Protein AF-A0A8T4C9E9-F1 (afdb_monomer)

Sequence (194 aa):
MERTDNLMVLLGTVILMISLVGSALGGQPEGPRPPQPDGVGGFELVTMQQTITGSGQENSETEHGVEANVTNLATFTVTLSWQDEPENRPGLTNQPDTLGVTVASPAGESRNEMKSASEGSVKVEFTFPVTEKTAASKPSKAGMGRWVVTAEVGPCGDQTPAVPDPLGLRTVADNGNAYTLEITYTHFAKAKGA

Mean predicted aligned error: 10.44 Å

Structure (mmCIF, N/CA/C/O backbone):
data_AF-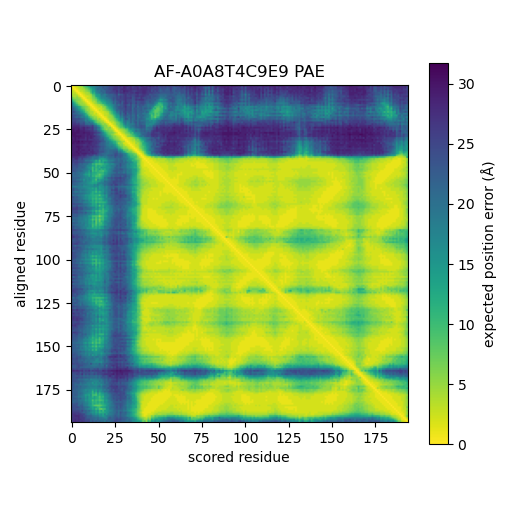A0A8T4C9E9-F1
#
_entry.id   AF-A0A8T4C9E9-F1
#
loop_
_atom_site.group_PDB
_atom_site.id
_atom_site.type_symbol
_atom_site.label_atom_id
_atom_site.label_alt_id
_atom_site.label_comp_id
_atom_site.label_asym_id
_atom_site.label_entity_id
_atom_site.label_seq_id
_atom_site.pdbx_PDB_ins_code
_atom_site.Cartn_x
_atom_site.Cartn_y
_atom_site.Cartn_z
_atom_site.occupancy
_atom_site.B_iso_or_equiv
_atom_site.auth_seq_id
_atom_site.auth_comp_id
_atom_site.auth_asym_id
_atom_site.auth_atom_id
_atom_site.pdbx_PDB_model_num
ATOM 1 N N . MET A 1 1 ? 5.803 -35.440 -17.366 1.00 47.25 1 MET A N 1
ATOM 2 C CA . MET A 1 1 ? 6.300 -34.053 -17.435 1.00 47.25 1 MET A CA 1
ATOM 3 C C . MET A 1 1 ? 5.870 -33.411 -16.130 1.00 47.25 1 MET A C 1
ATOM 5 O O . MET A 1 1 ? 4.741 -32.955 -16.021 1.00 47.25 1 MET A O 1
ATOM 9 N N . GLU A 1 2 ? 6.683 -33.582 -15.090 1.00 37.91 2 GLU A N 1
ATOM 10 C CA . GLU A 1 2 ? 6.386 -33.081 -13.745 1.00 37.91 2 GLU A CA 1
ATOM 11 C C . GLU A 1 2 ? 6.623 -31.570 -13.724 1.00 37.91 2 GLU A C 1
ATOM 13 O O . GLU A 1 2 ? 7.723 -31.110 -14.023 1.00 37.91 2 GLU A O 1
ATOM 18 N N . ARG A 1 3 ? 5.575 -30.798 -13.421 1.00 42.78 3 ARG A N 1
ATOM 19 C CA . ARG A 1 3 ? 5.714 -29.402 -13.005 1.00 42.78 3 ARG A CA 1
ATOM 20 C C . ARG A 1 3 ? 6.062 -29.421 -11.523 1.00 42.78 3 ARG A C 1
ATOM 22 O O . ARG A 1 3 ? 5.238 -29.802 -10.701 1.00 42.78 3 ARG A O 1
ATOM 29 N N . THR A 1 4 ? 7.291 -29.052 -11.201 1.00 43.72 4 THR A N 1
ATOM 30 C CA . THR A 1 4 ? 7.689 -28.685 -9.845 1.00 43.72 4 THR A CA 1
ATOM 31 C C . THR A 1 4 ? 7.212 -27.264 -9.578 1.00 43.72 4 THR A C 1
ATOM 33 O O . THR A 1 4 ? 7.761 -26.312 -10.134 1.00 43.72 4 THR A O 1
ATOM 36 N N . ASP A 1 5 ? 6.184 -27.134 -8.746 1.00 46.97 5 ASP A N 1
ATOM 37 C CA . ASP A 1 5 ? 5.768 -25.863 -8.164 1.00 46.97 5 ASP A CA 1
ATOM 38 C C . ASP A 1 5 ? 6.842 -25.415 -7.161 1.00 46.97 5 ASP A C 1
ATOM 40 O O . ASP A 1 5 ? 6.955 -25.942 -6.053 1.00 46.97 5 ASP A O 1
ATOM 44 N N . ASN A 1 6 ? 7.679 -24.458 -7.567 1.00 34.59 6 ASN A N 1
ATOM 45 C CA . ASN A 1 6 ? 8.607 -23.787 -6.663 1.00 34.59 6 ASN A CA 1
ATOM 46 C C . ASN A 1 6 ? 7.823 -22.774 -5.824 1.00 34.59 6 ASN A C 1
ATOM 48 O O . ASN A 1 6 ? 7.641 -21.624 -6.217 1.00 34.59 6 ASN A O 1
ATOM 52 N N . LEU A 1 7 ? 7.368 -23.211 -4.650 1.00 33.34 7 LEU A N 1
ATOM 53 C CA . LEU A 1 7 ? 6.860 -22.332 -3.603 1.00 33.34 7 LEU A CA 1
ATOM 54 C C . LEU A 1 7 ? 8.045 -21.559 -2.995 1.00 33.34 7 LEU A C 1
ATOM 56 O O . LEU A 1 7 ? 8.663 -21.988 -2.020 1.00 33.34 7 LEU A O 1
ATOM 60 N N . MET A 1 8 ? 8.403 -20.433 -3.606 1.00 30.38 8 MET A N 1
ATOM 61 C CA . MET A 1 8 ? 9.389 -19.503 -3.063 1.00 30.38 8 MET A CA 1
ATOM 62 C C . MET A 1 8 ? 8.732 -18.707 -1.929 1.00 30.38 8 MET A C 1
ATOM 64 O O . MET A 1 8 ? 8.016 -17.738 -2.156 1.00 30.38 8 MET A O 1
ATOM 68 N N . VAL A 1 9 ? 8.939 -19.150 -0.688 1.00 31.25 9 VAL A N 1
ATOM 69 C CA . VAL A 1 9 ? 8.515 -18.415 0.511 1.00 31.25 9 VAL A CA 1
ATOM 70 C C . VAL A 1 9 ? 9.477 -17.242 0.706 1.00 31.25 9 VAL A C 1
ATOM 72 O O . VAL A 1 9 ? 10.569 -17.408 1.250 1.00 31.25 9 VAL A O 1
ATOM 75 N N . LEU A 1 10 ? 9.093 -16.055 0.229 1.00 36.44 10 LEU A N 1
ATOM 76 C CA . LEU A 1 10 ? 9.811 -14.814 0.510 1.00 36.44 10 LEU A CA 1
ATOM 77 C C . LEU A 1 10 ? 9.575 -14.449 1.987 1.00 36.44 10 LEU A C 1
ATOM 79 O O . LEU A 1 10 ? 8.493 -14.009 2.376 1.00 36.44 10 LEU A O 1
ATOM 83 N N . LEU A 1 11 ? 10.579 -14.683 2.833 1.00 36.91 11 LEU A N 1
ATOM 84 C CA . LEU A 1 11 ? 10.607 -14.219 4.222 1.00 36.91 11 LEU A CA 1
ATOM 85 C C . LEU A 1 11 ? 10.765 -12.691 4.229 1.00 36.91 11 LEU A C 1
ATOM 87 O O . LEU A 1 11 ? 11.874 -12.170 4.318 1.00 36.91 11 LEU A O 1
ATOM 91 N N . GLY A 1 12 ? 9.652 -11.969 4.104 1.00 37.41 12 GLY A N 1
ATOM 92 C CA . GLY A 1 12 ? 9.611 -10.533 4.362 1.00 37.41 12 GLY A CA 1
ATOM 93 C C . GLY A 1 12 ? 9.889 -10.262 5.842 1.00 37.41 12 GLY A C 1
ATOM 94 O O . GLY A 1 12 ? 9.210 -10.799 6.719 1.00 37.41 12 GLY A O 1
ATOM 95 N N . THR A 1 13 ? 10.899 -9.446 6.136 1.00 38.97 13 THR A N 1
ATOM 96 C CA . THR A 1 13 ? 11.187 -8.995 7.503 1.00 38.97 13 THR A CA 1
ATOM 97 C C . THR A 1 13 ? 10.079 -8.045 7.954 1.00 38.97 13 THR A C 1
ATOM 99 O O . THR A 1 13 ? 9.948 -6.948 7.420 1.00 38.97 13 THR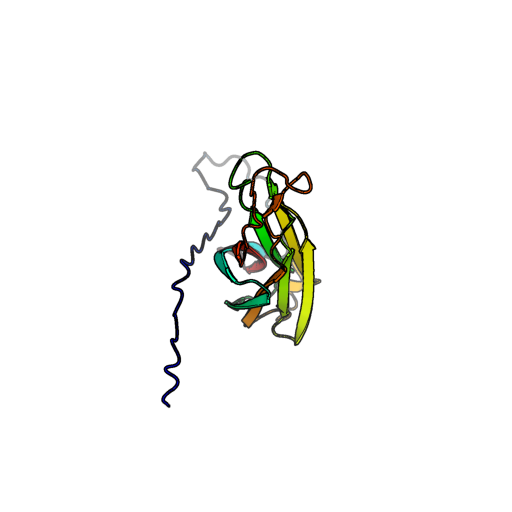 A O 1
ATOM 102 N N . VAL A 1 14 ? 9.289 -8.448 8.950 1.00 39.16 14 VAL A N 1
ATOM 103 C CA . VAL A 1 14 ? 8.277 -7.584 9.575 1.00 39.16 14 VAL A CA 1
ATOM 104 C C . VAL A 1 14 ? 8.926 -6.831 10.733 1.00 39.16 14 VAL A C 1
ATOM 106 O O . VAL A 1 14 ? 9.272 -7.432 11.749 1.00 39.16 14 VAL A O 1
ATOM 109 N N . ILE A 1 15 ? 9.078 -5.512 10.600 1.00 41.47 15 ILE A N 1
ATOM 110 C CA . ILE A 1 15 ? 9.462 -4.637 11.715 1.00 41.47 15 ILE A CA 1
ATOM 111 C C . ILE A 1 15 ? 8.189 -3.967 12.240 1.00 41.47 15 ILE A C 1
ATOM 113 O O . ILE A 1 15 ? 7.599 -3.126 11.565 1.00 41.47 15 ILE A O 1
ATOM 117 N N . LEU A 1 16 ? 7.760 -4.352 13.446 1.00 37.78 16 LEU A N 1
ATOM 118 C CA . LEU A 1 16 ? 6.651 -3.712 14.157 1.00 37.78 16 LEU A CA 1
ATOM 119 C C . LEU A 1 16 ? 7.211 -2.632 15.091 1.00 37.78 16 LEU A C 1
ATOM 121 O O . LEU A 1 16 ? 7.763 -2.945 16.147 1.00 37.78 16 LEU A O 1
ATOM 125 N N . MET A 1 17 ? 7.060 -1.364 14.716 1.00 38.75 17 MET A N 1
ATOM 126 C CA . MET A 1 17 ? 7.379 -0.226 15.583 1.00 38.75 17 MET A CA 1
ATOM 127 C C . MET A 1 17 ? 6.096 0.232 16.280 1.00 38.75 17 MET A C 1
ATOM 129 O O . MET A 1 17 ? 5.244 0.882 15.678 1.00 38.75 17 MET A O 1
ATOM 133 N N . ILE A 1 18 ? 5.943 -0.103 17.563 1.00 42.62 18 ILE A N 1
ATOM 134 C CA . ILE A 1 18 ? 4.878 0.465 18.399 1.00 42.62 18 ILE A CA 1
ATOM 135 C C . ILE A 1 18 ? 5.425 1.744 19.033 1.00 42.62 18 ILE A C 1
ATOM 137 O O . ILE A 1 18 ? 6.048 1.703 20.094 1.00 42.62 18 ILE A O 1
ATOM 141 N N . SER A 1 19 ? 5.190 2.890 18.397 1.00 36.03 19 SER A N 1
ATOM 142 C CA . SER A 1 19 ? 5.429 4.186 19.035 1.00 36.03 19 SER A CA 1
ATOM 143 C C . SER A 1 19 ? 4.267 4.511 19.967 1.00 36.03 19 SER A C 1
ATOM 145 O O . SER A 1 19 ? 3.266 5.097 19.561 1.00 36.03 19 SER A O 1
ATOM 147 N N . LEU A 1 20 ? 4.402 4.150 21.244 1.00 38.81 20 LEU A N 1
ATOM 148 C CA . LEU A 1 20 ? 3.637 4.818 22.292 1.00 38.81 20 LEU A CA 1
ATOM 149 C C . LEU A 1 20 ? 4.234 6.213 22.465 1.00 38.81 20 LEU A C 1
ATOM 151 O O . LEU A 1 20 ? 5.329 6.351 23.011 1.00 38.81 20 LEU A O 1
ATOM 155 N N . VAL A 1 21 ? 3.516 7.253 22.041 1.00 39.34 21 VAL A N 1
ATOM 156 C CA . VAL A 1 21 ? 3.800 8.616 22.507 1.00 39.34 21 VAL A CA 1
ATOM 157 C C . VAL A 1 21 ? 3.351 8.687 23.968 1.00 39.34 21 VAL A C 1
ATOM 159 O O . VAL A 1 21 ? 2.272 9.162 24.299 1.00 39.34 21 VAL A O 1
ATOM 162 N N . GLY A 1 22 ? 4.164 8.111 24.851 1.00 34.25 22 GLY A N 1
ATOM 163 C CA . GLY A 1 22 ? 4.006 8.221 26.289 1.00 34.25 22 GLY A CA 1
ATOM 164 C C . GLY A 1 22 ? 4.591 9.549 26.743 1.00 34.25 22 GLY A C 1
ATOM 165 O O . GLY A 1 22 ? 5.808 9.727 26.723 1.00 34.25 22 GLY A O 1
ATOM 166 N N . SER A 1 23 ? 3.736 10.475 27.170 1.00 41.09 23 SER A N 1
ATOM 167 C CA . SER A 1 23 ? 4.156 11.650 27.933 1.00 41.09 23 SER A CA 1
ATOM 168 C C . SER A 1 23 ? 4.904 11.185 29.187 1.00 41.09 23 SER A C 1
ATOM 170 O O . SER A 1 23 ? 4.305 10.658 30.124 1.00 41.09 23 SER A O 1
ATOM 172 N N . ALA A 1 24 ? 6.230 11.319 29.187 1.00 40.19 24 ALA A N 1
ATOM 173 C CA . ALA A 1 24 ? 7.080 10.895 30.289 1.00 40.19 24 ALA A CA 1
ATOM 174 C C . ALA A 1 24 ? 6.890 11.812 31.509 1.00 40.19 24 ALA A C 1
ATOM 176 O O . ALA A 1 24 ? 7.166 13.010 31.460 1.00 40.19 24 ALA A O 1
ATOM 177 N N . LEU A 1 25 ? 6.450 11.223 32.623 1.00 40.66 25 LEU A N 1
ATOM 178 C CA . LEU A 1 25 ? 6.432 11.846 33.945 1.00 40.66 25 LEU A CA 1
ATOM 179 C C . LEU A 1 25 ? 7.846 11.811 34.543 1.00 40.66 25 LEU A C 1
ATOM 181 O O . LEU A 1 25 ? 8.268 10.810 35.121 1.00 40.66 25 LEU A O 1
ATOM 185 N N . GLY A 1 26 ? 8.577 12.917 34.406 1.00 39.03 26 GLY A N 1
ATOM 186 C CA . GLY A 1 26 ? 9.726 13.234 35.253 1.00 39.03 26 GLY A CA 1
ATOM 187 C C . GLY A 1 26 ? 9.243 13.877 36.554 1.00 39.03 26 GLY A C 1
ATOM 188 O O . GLY A 1 26 ? 8.492 14.849 36.520 1.00 39.03 26 GLY A O 1
ATOM 189 N N . GLY A 1 27 ? 9.651 13.320 37.697 1.00 46.59 27 GLY A N 1
ATOM 190 C CA . GLY A 1 27 ? 9.306 13.824 39.026 1.00 46.59 27 GLY A CA 1
ATOM 191 C C . GLY A 1 27 ? 9.832 15.241 39.255 1.00 46.59 27 GLY A C 1
ATOM 192 O O . GLY A 1 27 ? 11.017 15.435 39.515 1.00 46.59 27 GLY A O 1
ATOM 193 N N . GLN A 1 28 ? 8.933 16.218 39.177 1.00 41.97 28 GLN A N 1
ATOM 194 C CA . GLN A 1 28 ? 9.158 17.609 39.553 1.00 41.97 28 GLN A CA 1
ATOM 195 C C . GLN A 1 28 ? 8.227 17.931 40.738 1.00 41.97 28 GLN A C 1
ATOM 197 O O . GLN A 1 28 ? 7.098 17.433 40.750 1.00 41.97 28 GLN A O 1
ATOM 202 N N . PRO A 1 29 ? 8.670 18.703 41.751 1.00 45.41 29 PRO A N 1
ATOM 203 C CA . PRO A 1 29 ? 7.852 19.059 42.912 1.00 45.41 29 PRO A CA 1
ATOM 204 C C . PRO A 1 29 ? 6.483 19.606 42.490 1.00 45.41 29 PRO A C 1
ATOM 206 O O . PRO A 1 29 ? 6.406 20.428 41.576 1.00 45.41 29 PRO A O 1
ATOM 209 N N . GLU A 1 30 ? 5.424 19.112 43.142 1.00 46.59 30 GLU A N 1
ATOM 210 C CA . GLU A 1 30 ? 4.019 19.374 42.810 1.00 46.59 30 GLU A CA 1
ATOM 211 C C . GLU A 1 30 ? 3.692 20.875 42.899 1.00 46.59 30 GLU A C 1
ATOM 213 O O . GLU A 1 30 ? 3.272 21.397 43.931 1.00 46.59 30 GLU A O 1
ATOM 218 N N . GLY A 1 31 ? 3.880 21.585 41.785 1.00 50.62 31 GLY A N 1
ATOM 219 C CA . GLY A 1 31 ? 3.172 22.831 41.524 1.00 50.62 31 GLY A CA 1
ATOM 220 C C . GLY A 1 31 ? 1.663 22.569 41.411 1.00 50.62 31 GLY A C 1
ATOM 221 O O . GLY A 1 31 ? 1.251 21.409 41.295 1.00 50.62 31 GLY A O 1
ATOM 222 N N . PRO A 1 32 ? 0.819 23.619 41.429 1.00 57.31 32 PRO A N 1
ATOM 223 C CA . PRO A 1 32 ? -0.615 23.469 41.210 1.00 57.31 32 PRO A CA 1
ATOM 224 C C . PRO A 1 32 ? -0.829 22.620 39.959 1.00 57.31 32 PRO A C 1
ATOM 226 O O . PRO A 1 32 ? -0.301 22.966 38.898 1.00 57.31 32 PRO A O 1
ATOM 229 N N . ARG A 1 33 ? -1.531 21.484 40.099 1.00 55.69 33 ARG A N 1
ATOM 230 C CA . ARG A 1 33 ? -1.792 20.604 38.957 1.00 55.69 33 ARG A CA 1
ATOM 231 C C . ARG A 1 33 ? -2.374 21.465 37.838 1.00 55.69 33 ARG A C 1
ATOM 233 O O . ARG A 1 33 ? -3.360 22.164 38.096 1.00 55.69 33 ARG A O 1
ATOM 240 N N . PRO A 1 34 ? -1.787 21.446 36.627 1.00 51.66 34 PRO A N 1
ATOM 241 C CA . PRO A 1 34 ? -2.459 22.040 35.489 1.00 51.66 34 PRO A CA 1
ATOM 242 C C . PRO A 1 34 ? -3.852 21.405 35.400 1.00 51.66 34 PRO A C 1
ATOM 244 O O . PRO A 1 34 ? -3.985 20.221 35.738 1.00 51.66 34 PRO A O 1
ATOM 247 N N . PRO A 1 35 ? -4.889 22.173 35.024 1.00 49.84 35 PRO A N 1
ATOM 248 C CA . PRO A 1 35 ? -6.222 21.622 34.848 1.00 49.84 35 PRO A CA 1
ATOM 249 C C . PRO A 1 35 ? -6.101 20.374 33.980 1.00 49.84 35 PRO A C 1
ATOM 251 O O . PRO A 1 35 ? -5.575 20.424 32.866 1.00 49.84 35 PRO A O 1
ATOM 254 N N . GLN A 1 36 ? -6.489 19.241 34.564 1.00 51.25 36 GLN A N 1
ATOM 255 C CA . GLN A 1 36 ? -6.562 17.980 33.853 1.00 51.25 36 GLN A CA 1
ATOM 256 C C . GLN A 1 36 ? -7.484 18.248 32.662 1.00 51.25 36 GLN A C 1
ATOM 258 O O . GLN A 1 36 ? -8.570 18.788 32.883 1.00 51.25 36 GLN A O 1
ATOM 263 N N . PRO A 1 37 ? -7.055 17.995 31.414 1.00 47.06 37 PRO A N 1
ATOM 264 C CA . PRO A 1 37 ? -7.957 18.164 30.292 1.00 47.06 37 PRO A CA 1
ATOM 265 C C . PRO A 1 37 ? -9.188 17.318 30.599 1.00 47.06 37 PRO A C 1
ATOM 267 O O . PRO A 1 37 ? -9.044 16.147 30.961 1.00 47.06 37 PRO A O 1
ATOM 270 N N . ASP A 1 38 ? -10.370 17.926 30.506 1.00 45.97 38 ASP A N 1
ATOM 271 C CA . ASP A 1 38 ? -11.668 17.264 30.634 1.00 45.97 38 ASP A CA 1
ATOM 272 C C . ASP A 1 38 ? -11.867 16.308 29.440 1.00 45.97 38 ASP A C 1
ATOM 274 O O . ASP A 1 38 ? -12.784 16.451 28.632 1.00 45.97 38 ASP A O 1
ATOM 278 N N . GLY A 1 39 ? -10.956 15.349 29.268 1.00 48.56 39 GLY A N 1
ATOM 279 C CA . GLY A 1 39 ? -11.073 14.236 28.348 1.00 48.56 39 GLY A CA 1
ATOM 280 C C . GLY A 1 39 ? -12.184 13.348 28.873 1.00 48.56 39 GLY A C 1
ATOM 281 O O . GLY A 1 39 ? -11.967 12.493 29.728 1.00 48.56 39 GLY A O 1
ATOM 282 N N . VAL A 1 40 ? -13.398 13.594 28.391 1.00 52.91 40 VAL A N 1
ATOM 283 C CA . VAL A 1 40 ? -14.619 12.887 28.796 1.00 52.91 40 VAL A CA 1
ATOM 284 C C . VAL A 1 40 ? -14.562 11.384 28.448 1.00 52.91 40 VAL A C 1
ATOM 286 O O . VAL A 1 40 ? -15.452 10.638 28.846 1.00 52.91 40 VAL A O 1
ATOM 289 N N . GLY A 1 41 ? -13.545 10.888 27.735 1.00 65.12 41 GLY A N 1
ATOM 290 C CA . GLY A 1 41 ? -13.504 9.499 27.284 1.00 65.12 41 GLY A CA 1
ATOM 291 C C . GLY A 1 41 ? -12.662 8.528 28.103 1.00 65.12 41 GLY A C 1
ATOM 292 O O . GLY A 1 41 ? -13.028 7.361 28.173 1.00 65.12 41 GLY A O 1
ATOM 293 N N . GLY A 1 42 ? -11.518 8.923 28.669 1.00 84.69 42 GLY A N 1
ATOM 294 C CA . GLY A 1 42 ? -10.515 7.924 29.078 1.00 84.69 42 GLY A CA 1
ATOM 295 C C . GLY A 1 42 ? -10.048 7.043 27.903 1.00 84.69 42 GLY A C 1
ATOM 296 O O . GLY A 1 42 ? -9.629 5.906 28.116 1.00 84.69 42 GLY A O 1
ATOM 297 N N . PHE A 1 43 ? -10.152 7.548 26.667 1.00 89.94 43 PHE A N 1
ATOM 298 C CA . PHE A 1 43 ? -9.642 6.930 25.442 1.00 89.94 43 PHE A CA 1
ATOM 299 C C . PHE A 1 43 ? -8.583 7.838 24.814 1.00 89.94 43 PHE A C 1
ATOM 301 O O . PHE A 1 43 ? -8.674 9.059 24.893 1.00 89.94 43 PHE A O 1
ATOM 308 N N . GLU A 1 44 ? -7.602 7.236 24.157 1.00 91.50 44 GLU A N 1
ATOM 309 C CA . GLU A 1 44 ? -6.531 7.913 23.433 1.00 91.50 44 GLU A CA 1
ATOM 310 C C . GLU A 1 44 ? -6.410 7.356 22.011 1.00 91.50 44 GLU A C 1
ATOM 312 O O . GLU A 1 44 ? -6.751 6.198 21.752 1.00 91.50 44 GLU A O 1
ATOM 317 N N . LEU A 1 45 ? -5.947 8.190 21.078 1.00 92.81 45 LEU A N 1
ATOM 318 C CA . LEU A 1 45 ? -5.663 7.765 19.711 1.00 92.81 45 LEU A CA 1
ATOM 319 C C . LEU A 1 45 ? -4.295 7.074 19.673 1.00 92.81 45 LEU A C 1
ATOM 321 O O . LEU A 1 45 ? -3.281 7.674 20.020 1.00 92.81 45 LEU A O 1
ATOM 325 N N . VAL A 1 46 ? -4.270 5.826 19.222 1.00 94.88 46 VAL A N 1
ATOM 326 C CA . VAL A 1 46 ? -3.069 4.996 19.117 1.00 94.88 46 VAL A CA 1
ATOM 327 C C . VAL A 1 46 ? -2.771 4.714 17.652 1.00 94.88 46 VAL A C 1
ATOM 329 O O . VAL A 1 46 ? -3.643 4.231 16.924 1.00 94.88 46 VAL A O 1
ATOM 332 N N . THR A 1 47 ? -1.526 4.961 17.249 1.00 95.69 47 THR A N 1
ATOM 333 C CA . THR A 1 47 ? -1.012 4.703 15.899 1.00 95.69 47 THR A CA 1
ATOM 334 C C . THR A 1 47 ? -0.172 3.435 15.877 1.00 95.69 47 THR A C 1
ATOM 336 O O . THR A 1 47 ? 0.698 3.236 16.722 1.00 95.69 47 THR A O 1
ATOM 339 N N . MET A 1 48 ? -0.414 2.599 14.877 1.00 95.94 48 MET A N 1
ATOM 340 C CA . MET A 1 48 ? 0.352 1.399 14.573 1.00 95.94 48 MET A CA 1
ATOM 341 C C . MET A 1 48 ? 0.970 1.557 13.188 1.00 95.94 48 MET A C 1
ATOM 343 O O . MET A 1 48 ? 0.304 2.046 12.274 1.00 95.94 48 MET A O 1
ATOM 347 N N . GLN A 1 49 ? 2.225 1.138 13.039 1.00 95.88 49 GLN A N 1
ATOM 348 C CA . GLN A 1 49 ? 2.954 1.204 11.778 1.00 95.88 49 GLN A CA 1
ATOM 349 C C . GLN A 1 49 ? 3.637 -0.133 11.482 1.00 95.88 49 GLN A C 1
ATOM 351 O O . GLN A 1 49 ? 4.210 -0.767 12.372 1.00 95.88 49 GLN A O 1
ATOM 356 N N . GLN A 1 50 ? 3.585 -0.538 10.218 1.00 94.88 50 GLN A N 1
ATOM 357 C CA . GLN A 1 50 ? 4.258 -1.707 9.675 1.00 94.88 50 GLN A CA 1
ATOM 358 C C . GLN A 1 50 ? 4.883 -1.344 8.327 1.00 94.88 50 GLN A C 1
ATOM 360 O O . GLN A 1 50 ? 4.230 -0.737 7.482 1.00 94.88 50 GLN A O 1
ATOM 365 N N . THR A 1 51 ? 6.127 -1.762 8.117 1.00 97.38 51 THR A N 1
ATOM 366 C CA . THR A 1 51 ? 6.817 -1.630 6.830 1.00 97.38 51 THR A CA 1
ATOM 367 C C . THR A 1 51 ? 7.081 -3.016 6.258 1.00 97.38 51 THR A C 1
ATOM 369 O O . THR A 1 51 ? 7.511 -3.915 6.984 1.00 97.38 51 THR A O 1
ATOM 372 N N . ILE A 1 52 ? 6.815 -3.192 4.966 1.00 96.00 52 ILE A N 1
ATOM 373 C CA . ILE A 1 52 ? 7.091 -4.416 4.210 1.00 96.00 52 ILE A CA 1
ATOM 374 C C . ILE A 1 52 ? 7.890 -4.021 2.973 1.00 96.00 52 ILE A C 1
ATOM 376 O O . ILE A 1 52 ? 7.483 -3.128 2.241 1.00 96.00 52 ILE A O 1
ATOM 380 N N . THR A 1 53 ? 9.010 -4.687 2.722 1.00 96.94 53 THR A N 1
ATOM 381 C CA . THR A 1 53 ? 9.760 -4.545 1.471 1.00 96.94 53 THR A CA 1
ATOM 382 C C . THR A 1 53 ? 9.532 -5.769 0.592 1.00 96.94 53 THR A C 1
ATOM 384 O O . THR A 1 53 ? 9.367 -6.884 1.094 1.00 96.94 53 THR A O 1
ATOM 387 N N . GLY A 1 54 ? 9.506 -5.562 -0.720 1.00 96.44 54 GLY A N 1
ATOM 388 C CA . GLY A 1 54 ? 9.276 -6.616 -1.698 1.00 96.44 54 GLY A CA 1
ATOM 389 C C . GLY A 1 54 ? 9.859 -6.275 -3.062 1.00 96.44 54 GLY A C 1
ATOM 390 O O . GLY A 1 54 ? 10.456 -5.219 -3.258 1.00 96.44 54 GLY A O 1
ATOM 391 N N . SER A 1 55 ? 9.697 -7.201 -3.996 1.00 96.56 55 SER A N 1
ATOM 392 C CA . SER A 1 55 ? 10.013 -7.014 -5.409 1.00 96.56 55 SER A CA 1
ATOM 393 C C . SER A 1 55 ? 9.075 -7.872 -6.240 1.00 96.56 55 SER A C 1
ATOM 395 O O . SER A 1 55 ? 8.827 -9.021 -5.867 1.00 96.56 55 SER A O 1
ATOM 397 N N . GLY A 1 56 ? 8.588 -7.345 -7.355 1.00 96.19 56 GLY A N 1
ATOM 398 C CA . GLY A 1 56 ? 7.757 -8.086 -8.302 1.00 96.19 56 GLY A CA 1
ATOM 399 C C . GLY A 1 56 ? 8.429 -8.196 -9.662 1.00 96.19 56 GLY A C 1
ATOM 400 O O . GLY A 1 56 ? 9.376 -7.473 -9.956 1.00 96.19 56 GLY A O 1
ATOM 401 N N . GLN A 1 57 ? 7.954 -9.132 -10.475 1.00 97.12 57 GLN A N 1
ATOM 402 C CA . GLN A 1 57 ? 8.239 -9.132 -11.909 1.00 97.12 57 GLN A CA 1
ATOM 403 C C . GLN A 1 57 ? 7.196 -8.288 -12.649 1.00 97.12 57 GLN A C 1
ATOM 405 O O . GLN A 1 57 ? 6.132 -8.001 -12.101 1.00 97.12 57 GLN A O 1
ATOM 410 N N . GLU A 1 58 ? 7.476 -7.930 -13.893 1.00 96.50 58 GLU A N 1
ATOM 411 C CA . GLU A 1 58 ? 6.520 -7.264 -14.767 1.00 96.50 58 GLU A CA 1
ATOM 412 C C . GLU A 1 58 ? 5.196 -8.042 -14.813 1.00 96.50 58 GLU A C 1
ATOM 414 O O . GLU A 1 58 ? 5.179 -9.271 -14.952 1.00 96.50 58 GLU A O 1
ATOM 419 N N . ASN A 1 59 ? 4.080 -7.320 -14.712 1.00 97.19 59 ASN A N 1
ATOM 420 C CA . ASN A 1 59 ? 2.724 -7.871 -14.721 1.00 97.19 59 ASN A CA 1
ATOM 421 C C . ASN A 1 59 ? 2.493 -8.936 -13.633 1.00 97.19 59 ASN A C 1
ATOM 423 O O . ASN A 1 59 ? 1.850 -9.963 -13.876 1.00 97.19 59 ASN A O 1
ATOM 427 N N . SER A 1 60 ? 3.031 -8.704 -12.435 1.00 97.94 60 SER A N 1
ATOM 428 C CA . SER A 1 60 ? 2.860 -9.592 -11.286 1.00 97.94 60 SER A CA 1
ATOM 429 C C . SER A 1 60 ? 2.204 -8.898 -10.101 1.00 97.94 60 SER A C 1
ATOM 431 O O . SER A 1 60 ? 2.237 -7.677 -9.950 1.00 97.94 60 SER A O 1
ATOM 433 N N . GLU A 1 61 ? 1.622 -9.716 -9.232 1.00 98.25 61 GLU A N 1
ATOM 434 C CA . GLU A 1 61 ? 0.973 -9.278 -8.005 1.00 98.25 61 GLU A CA 1
ATOM 435 C C . GLU A 1 61 ? 1.557 -10.040 -6.818 1.00 98.25 61 GLU A C 1
ATOM 437 O O . GLU A 1 61 ? 1.880 -11.227 -6.914 1.00 98.25 61 GLU A O 1
ATOM 442 N N . THR A 1 62 ? 1.689 -9.365 -5.679 1.00 98.25 62 THR A N 1
ATOM 443 C CA . THR A 1 62 ? 2.101 -9.983 -4.415 1.00 98.25 62 THR A CA 1
ATOM 444 C C . THR A 1 62 ? 1.158 -9.563 -3.298 1.00 98.25 62 THR A C 1
ATOM 446 O O . THR A 1 62 ? 1.037 -8.382 -2.976 1.00 98.25 62 THR A O 1
ATOM 449 N N . GLU A 1 63 ? 0.499 -10.544 -2.683 1.00 98.06 63 GLU A N 1
ATOM 450 C CA . GLU A 1 63 ? -0.439 -10.314 -1.586 1.00 98.06 63 GLU A CA 1
ATOM 451 C C . GLU A 1 63 ? 0.240 -10.330 -0.211 1.00 98.06 63 GLU A C 1
ATOM 453 O O . GLU A 1 63 ? 1.050 -11.202 0.119 1.00 98.06 63 GLU A O 1
ATOM 458 N N . HIS A 1 64 ? -0.191 -9.412 0.650 1.00 97.56 64 HIS A N 1
ATOM 459 C CA . HIS A 1 64 ? 0.194 -9.312 2.048 1.00 97.56 64 HIS A CA 1
ATOM 460 C C . HIS A 1 64 ? -1.056 -9.242 2.934 1.00 97.56 64 HIS A C 1
ATOM 462 O O . HIS A 1 64 ? -1.919 -8.379 2.774 1.00 97.56 64 HIS A O 1
ATOM 468 N N . GLY A 1 65 ? -1.153 -10.152 3.906 1.00 97.19 65 GLY A N 1
ATOM 469 C CA . GLY A 1 65 ? -2.193 -10.100 4.934 1.00 97.19 65 GLY A CA 1
ATOM 470 C C . GLY A 1 65 ? -1.787 -9.182 6.085 1.00 97.19 65 GLY A C 1
ATOM 471 O O . GLY A 1 65 ? -0.724 -9.382 6.673 1.00 97.19 65 GLY A O 1
ATOM 472 N N . VAL A 1 66 ? -2.641 -8.219 6.439 1.00 97.19 66 VAL A N 1
ATOM 473 C CA . VAL A 1 66 ? -2.433 -7.313 7.579 1.00 97.19 66 VAL A CA 1
ATOM 474 C C . VAL A 1 66 ? -3.558 -7.494 8.593 1.00 97.19 66 VAL A C 1
ATOM 476 O O . VAL A 1 66 ? -4.733 -7.308 8.288 1.00 97.19 66 VAL A O 1
ATOM 479 N N . GLU A 1 67 ? -3.199 -7.848 9.822 1.00 97.06 67 GLU A N 1
ATOM 480 C CA . GLU A 1 67 ? -4.154 -8.108 10.901 1.00 97.06 67 GLU A CA 1
ATOM 481 C C . GLU A 1 67 ? -4.398 -6.843 11.737 1.00 97.06 67 GLU A C 1
ATOM 483 O O . GLU A 1 67 ? -3.635 -6.523 12.649 1.00 97.06 67 GLU A O 1
ATOM 488 N N . ALA A 1 68 ? -5.500 -6.139 11.471 1.00 95.44 68 ALA A N 1
ATOM 489 C CA . ALA A 1 68 ? -5.949 -4.996 12.266 1.00 95.44 68 ALA A CA 1
ATOM 490 C C . ALA A 1 68 ? -7.020 -5.443 13.276 1.00 95.44 68 ALA A C 1
ATOM 492 O O . ALA A 1 68 ? -8.203 -5.116 13.166 1.00 95.44 68 ALA A O 1
ATOM 493 N N . ASN A 1 69 ? -6.610 -6.217 14.285 1.00 95.38 69 ASN A N 1
ATOM 494 C CA . ASN A 1 69 ? -7.505 -6.757 15.320 1.00 95.38 69 ASN A CA 1
ATOM 495 C C . ASN A 1 69 ? -7.798 -5.744 16.441 1.00 95.38 69 ASN A C 1
ATOM 497 O O . ASN A 1 69 ? -7.694 -6.049 17.629 1.00 95.38 69 ASN A O 1
ATOM 501 N N . VAL A 1 70 ? -8.168 -4.524 16.048 1.00 95.44 70 VAL A N 1
ATOM 502 C CA . VAL A 1 70 ? -8.478 -3.408 16.945 1.00 95.44 70 VAL A CA 1
ATOM 503 C C . VAL A 1 70 ? -9.921 -2.944 16.763 1.00 95.44 70 VAL A C 1
ATOM 505 O O . VAL A 1 70 ? -10.455 -2.915 15.657 1.00 95.44 70 VAL A O 1
ATOM 508 N N . THR A 1 71 ? -10.569 -2.561 17.861 1.00 95.69 71 THR A N 1
ATOM 509 C CA . THR A 1 71 ? -11.841 -1.828 17.812 1.00 95.69 71 THR A CA 1
ATOM 510 C C . THR A 1 71 ? -11.582 -0.341 17.612 1.00 95.69 71 THR A C 1
ATOM 512 O O . THR A 1 71 ? -10.499 0.143 17.933 1.00 95.69 71 THR A O 1
ATOM 515 N N . ASN A 1 72 ? -12.599 0.403 17.174 1.00 96.19 72 ASN A N 1
ATOM 516 C CA . ASN A 1 72 ? -12.534 1.860 17.017 1.00 96.19 72 ASN A CA 1
ATOM 517 C C . ASN A 1 72 ? -11.438 2.320 16.047 1.00 96.19 72 ASN A C 1
ATOM 519 O O . ASN A 1 72 ? -10.819 3.362 16.277 1.00 96.19 72 ASN A O 1
ATOM 523 N N . LEU A 1 73 ? -11.199 1.543 14.987 1.00 97.44 73 LEU A N 1
ATOM 524 C CA . LEU A 1 73 ? -10.332 1.939 13.884 1.00 97.44 73 LEU A CA 1
ATOM 525 C C . LEU A 1 73 ? -10.830 3.276 13.318 1.00 97.44 73 LEU A C 1
ATOM 527 O O . LEU A 1 73 ? -12.020 3.421 13.042 1.00 97.44 73 LEU A O 1
ATOM 531 N N . ALA A 1 74 ? -9.933 4.249 13.202 1.00 96.75 74 ALA A N 1
ATOM 532 C CA . ALA A 1 74 ? -10.216 5.589 12.702 1.00 96.75 74 ALA A CA 1
ATOM 533 C C . ALA A 1 74 ? -9.666 5.764 11.284 1.00 96.75 74 ALA A C 1
ATOM 535 O O . ALA A 1 74 ? -10.389 6.221 10.399 1.00 96.75 74 ALA A O 1
ATOM 536 N N . THR A 1 75 ? -8.424 5.334 11.045 1.00 97.94 75 THR A N 1
ATOM 537 C CA . THR A 1 75 ? -7.809 5.343 9.711 1.00 97.94 75 THR A CA 1
ATOM 538 C C . THR A 1 75 ? -7.024 4.065 9.441 1.00 97.94 75 THR A C 1
ATOM 540 O O . THR A 1 75 ? -6.452 3.485 10.364 1.00 97.94 75 THR A O 1
ATOM 543 N N . PHE A 1 76 ? -6.984 3.644 8.177 1.00 98.44 76 PHE A N 1
ATOM 544 C CA . PHE A 1 76 ? -6.085 2.612 7.656 1.00 98.44 76 PHE A CA 1
ATOM 545 C C . PHE A 1 76 ? -5.491 3.112 6.340 1.00 98.44 76 PHE A C 1
ATOM 547 O O . PHE A 1 76 ? -6.218 3.334 5.372 1.00 98.44 76 PHE A O 1
ATOM 554 N N . THR A 1 77 ? -4.182 3.314 6.319 1.00 98.56 77 THR A N 1
ATOM 555 C CA . THR A 1 77 ? -3.447 3.915 5.210 1.00 98.56 77 THR A CA 1
ATOM 556 C C . THR A 1 77 ? -2.373 2.954 4.745 1.00 98.56 77 THR A C 1
ATOM 558 O O . THR A 1 77 ? -1.595 2.460 5.558 1.00 98.56 77 THR A O 1
ATOM 561 N N . VAL A 1 78 ? -2.303 2.741 3.439 1.00 98.62 78 VAL A N 1
ATOM 562 C CA . VAL A 1 78 ? -1.219 2.017 2.785 1.00 98.62 78 VAL A CA 1
ATOM 563 C C . VAL A 1 78 ? -0.575 2.939 1.771 1.00 98.62 78 VAL A C 1
ATOM 565 O O . VAL A 1 78 ? -1.259 3.503 0.917 1.00 98.62 78 VAL A O 1
ATOM 568 N N . THR A 1 79 ? 0.738 3.064 1.861 1.00 98.56 79 THR A N 1
ATOM 569 C CA . THR A 1 79 ? 1.559 3.785 0.897 1.00 98.56 79 THR A CA 1
ATOM 570 C C . THR A 1 79 ? 2.520 2.794 0.263 1.00 98.56 79 THR A C 1
ATOM 572 O O . THR A 1 79 ? 3.283 2.157 0.982 1.00 98.56 79 THR A O 1
ATOM 575 N N . LEU A 1 80 ? 2.498 2.659 -1.060 1.00 98.50 80 LEU A N 1
ATOM 576 C CA . LEU A 1 80 ? 3.552 1.965 -1.800 1.00 98.50 80 LEU A CA 1
ATOM 577 C C . LEU A 1 80 ? 4.526 3.013 -2.337 1.00 98.50 80 LEU A C 1
ATOM 579 O O . LEU A 1 80 ? 4.085 4.054 -2.827 1.00 98.50 80 LEU A O 1
ATOM 583 N N . SER A 1 81 ? 5.826 2.757 -2.243 1.00 98.12 81 SER A N 1
ATOM 584 C CA . SER A 1 81 ? 6.885 3.556 -2.865 1.00 98.12 81 SER A CA 1
ATOM 585 C C . SER A 1 81 ? 7.892 2.682 -3.614 1.00 98.12 81 SER A C 1
ATOM 587 O O . SER A 1 81 ? 8.124 1.529 -3.241 1.00 98.12 81 SER A O 1
ATOM 589 N N . TRP A 1 82 ? 8.479 3.235 -4.677 1.00 97.44 82 TRP A N 1
ATOM 590 C CA . TRP A 1 82 ? 9.502 2.577 -5.491 1.00 97.44 82 TRP A CA 1
ATOM 591 C C . TRP A 1 82 ? 10.477 3.585 -6.098 1.00 97.44 82 TRP A C 1
ATOM 593 O O . TRP A 1 82 ? 10.178 4.780 -6.202 1.00 97.44 82 TRP A O 1
ATOM 603 N N . GLN A 1 83 ? 11.629 3.066 -6.515 1.00 94.00 83 GLN A N 1
ATOM 604 C CA . GLN A 1 83 ? 12.646 3.780 -7.274 1.00 94.00 83 GLN A CA 1
ATOM 605 C C . GLN A 1 83 ? 12.950 2.948 -8.519 1.00 94.00 83 GLN A C 1
ATOM 607 O O . GLN A 1 83 ? 13.313 1.785 -8.393 1.00 94.00 83 GLN A O 1
ATOM 612 N N . ASP A 1 84 ? 12.789 3.542 -9.692 1.00 89.94 84 ASP A N 1
ATOM 613 C CA . ASP A 1 84 ? 13.202 2.960 -10.973 1.00 89.94 84 ASP A CA 1
ATOM 614 C C . ASP A 1 84 ? 14.733 2.844 -11.043 1.00 89.94 84 ASP A C 1
ATOM 616 O O . ASP A 1 84 ? 15.461 3.563 -10.335 1.00 89.94 84 ASP A O 1
ATOM 620 N N . GLU A 1 85 ? 15.255 1.935 -11.861 1.00 86.62 85 GLU A N 1
ATOM 621 C CA . GLU A 1 85 ? 16.695 1.783 -11.992 1.00 86.62 85 GLU A CA 1
ATOM 622 C C . GLU A 1 85 ? 17.341 2.974 -12.727 1.00 86.62 85 GLU A C 1
ATOM 624 O O . GLU A 1 85 ? 16.720 3.683 -13.527 1.00 86.62 85 GLU A O 1
ATOM 629 N N . PRO A 1 86 ? 18.634 3.244 -12.482 1.00 88.50 86 PRO A N 1
ATOM 630 C CA . PRO A 1 86 ? 19.353 4.204 -13.302 1.00 88.50 86 PRO A CA 1
ATOM 631 C C . PRO A 1 86 ? 19.538 3.680 -14.733 1.00 88.50 86 PRO A C 1
ATOM 633 O O . PRO A 1 86 ? 19.565 2.474 -14.991 1.00 88.50 86 PRO A O 1
ATOM 636 N N . GLU A 1 87 ? 19.799 4.605 -15.657 1.00 88.88 87 GLU A N 1
ATOM 637 C CA . GLU A 1 87 ? 20.276 4.259 -16.996 1.00 88.88 87 GLU A CA 1
ATOM 638 C C . GLU A 1 87 ? 21.492 3.319 -16.903 1.00 88.88 87 GLU A C 1
ATOM 640 O O . GLU A 1 87 ? 22.511 3.627 -16.280 1.00 88.88 87 GLU A O 1
ATOM 645 N N . ASN A 1 88 ? 21.401 2.166 -17.560 1.00 85.69 88 ASN A N 1
ATOM 646 C CA . ASN A 1 88 ? 22.413 1.113 -17.521 1.00 85.69 88 ASN A CA 1
ATOM 647 C C . ASN A 1 88 ? 23.736 1.583 -18.147 1.00 85.69 88 ASN A C 1
ATOM 649 O O . ASN A 1 88 ? 24.825 1.220 -17.697 1.00 85.69 88 ASN A O 1
ATOM 653 N N . ARG A 1 89 ? 23.660 2.417 -19.192 1.00 85.38 89 ARG A N 1
ATOM 654 C CA . ARG A 1 89 ? 24.831 3.018 -19.841 1.00 85.38 89 ARG A CA 1
ATOM 655 C C . ARG A 1 89 ? 24.470 4.317 -20.574 1.00 85.38 89 ARG A C 1
ATOM 657 O O . ARG A 1 89 ? 23.326 4.463 -21.001 1.00 85.38 89 ARG A O 1
ATOM 664 N N . PRO A 1 90 ? 25.454 5.200 -20.835 1.00 87.44 90 PRO A N 1
ATOM 665 C CA . PRO A 1 90 ? 25.231 6.411 -21.618 1.00 87.44 90 PRO A CA 1
ATOM 666 C C . PRO A 1 90 ? 24.621 6.121 -22.994 1.00 87.44 90 PRO A C 1
ATOM 668 O O . PRO A 1 90 ? 25.081 5.226 -23.708 1.00 87.44 90 PRO A O 1
ATOM 671 N N . GLY A 1 91 ? 23.623 6.916 -23.382 1.00 86.06 91 GLY A N 1
ATOM 672 C CA . GLY A 1 91 ? 22.943 6.805 -24.677 1.00 86.06 91 GLY A CA 1
ATOM 673 C C . GLY A 1 91 ? 21.701 5.910 -24.675 1.00 86.06 91 GLY A C 1
ATOM 674 O O . GLY A 1 91 ? 21.046 5.806 -25.714 1.00 86.06 91 GLY A O 1
ATOM 675 N N . LEU A 1 92 ? 21.361 5.300 -23.536 1.00 89.56 92 LEU A N 1
ATOM 676 C CA . LEU A 1 92 ? 20.042 4.720 -23.296 1.00 89.56 92 LEU A CA 1
ATOM 677 C C . LEU A 1 92 ? 19.174 5.711 -22.517 1.00 89.56 92 LEU A C 1
ATOM 679 O O . LEU A 1 92 ? 19.690 6.477 -21.714 1.00 89.56 92 LEU A O 1
ATOM 683 N N . THR A 1 93 ? 17.870 5.675 -22.755 1.00 90.88 93 THR A N 1
ATOM 684 C CA . THR A 1 93 ? 16.857 6.344 -21.935 1.00 90.88 93 THR A CA 1
ATOM 685 C C . THR A 1 93 ? 16.062 5.291 -21.187 1.00 90.88 93 THR A C 1
ATOM 687 O O . THR A 1 93 ? 15.577 4.353 -21.829 1.00 90.88 93 THR A O 1
ATOM 690 N N . ASN A 1 94 ? 15.920 5.459 -19.870 1.00 92.50 94 ASN A N 1
ATOM 691 C CA . ASN A 1 94 ? 15.061 4.597 -19.069 1.00 92.50 94 ASN A CA 1
ATOM 692 C C . ASN A 1 94 ? 13.588 5.022 -19.195 1.00 92.50 94 ASN A C 1
ATOM 694 O O . ASN A 1 94 ? 13.279 6.219 -19.191 1.00 92.50 94 ASN A O 1
ATOM 698 N N . GLN A 1 95 ? 12.697 4.052 -19.372 1.00 93.12 95 GLN A N 1
ATOM 699 C CA . GLN A 1 95 ? 11.261 4.285 -19.442 1.00 93.12 95 GLN A CA 1
ATOM 700 C C . GLN A 1 95 ? 10.648 4.137 -18.043 1.00 93.12 95 GLN A C 1
ATOM 702 O O . GLN A 1 95 ? 11.108 3.308 -17.279 1.00 93.12 95 GLN A O 1
ATOM 707 N N . PRO A 1 96 ? 9.606 4.908 -17.693 1.00 94.00 96 PRO A N 1
ATOM 708 C CA . PRO A 1 96 ? 9.007 4.807 -16.368 1.00 94.00 96 PRO A CA 1
ATOM 709 C C . PRO A 1 96 ? 8.333 3.461 -16.092 1.00 94.00 96 PRO A C 1
ATOM 711 O O . PRO A 1 96 ? 7.485 3.022 -16.873 1.00 94.00 96 PRO A O 1
ATOM 714 N N . ASP A 1 97 ? 8.573 2.933 -14.899 1.00 95.12 97 ASP A N 1
ATOM 715 C CA . ASP A 1 97 ? 7.850 1.786 -14.355 1.00 95.12 97 ASP A CA 1
ATOM 716 C C . ASP A 1 97 ? 6.449 2.116 -13.850 1.00 95.12 97 ASP A C 1
ATOM 718 O O . ASP A 1 97 ? 6.180 3.217 -13.356 1.00 95.12 97 ASP A O 1
ATOM 722 N N . THR A 1 98 ? 5.554 1.127 -13.918 1.00 97.38 98 THR A N 1
ATOM 723 C CA . THR A 1 98 ? 4.188 1.208 -13.388 1.00 97.38 98 THR A CA 1
ATOM 724 C C . THR A 1 98 ? 4.014 0.321 -12.169 1.00 97.38 98 THR A C 1
ATOM 726 O O . THR A 1 98 ? 4.057 -0.901 -12.274 1.00 97.38 98 THR A O 1
ATOM 729 N N . LEU A 1 99 ? 3.753 0.926 -11.012 1.00 98.25 99 LEU A N 1
ATOM 730 C CA . LEU A 1 99 ? 3.458 0.197 -9.782 1.00 98.25 99 LEU A CA 1
ATOM 731 C C . LEU A 1 99 ? 2.183 0.720 -9.127 1.00 98.25 99 LEU A C 1
ATOM 733 O O . LEU A 1 99 ? 1.788 1.880 -9.296 1.00 98.25 99 LEU A O 1
ATOM 737 N N . GLY A 1 100 ? 1.543 -0.141 -8.345 1.00 98.06 100 GLY A N 1
ATOM 738 C CA . GLY A 1 100 ? 0.368 0.231 -7.582 1.00 98.06 100 GLY A CA 1
ATOM 739 C C . GLY A 1 100 ? 0.040 -0.685 -6.425 1.00 98.06 100 GLY A C 1
ATOM 740 O O . GLY A 1 100 ? 0.726 -1.666 -6.149 1.00 98.06 100 GLY A O 1
ATOM 741 N N . VAL A 1 101 ? -1.021 -0.324 -5.719 1.00 98.50 101 VAL A N 1
ATOM 742 C CA . VAL A 1 101 ? -1.508 -1.080 -4.575 1.00 98.50 101 VAL A CA 1
ATOM 743 C C . VAL A 1 101 ? -3.024 -1.193 -4.615 1.00 98.50 101 VAL A C 1
ATOM 745 O O . VAL A 1 101 ? -3.729 -0.189 -4.746 1.00 98.50 101 VAL A O 1
ATOM 748 N N . THR A 1 102 ? -3.520 -2.411 -4.427 1.00 98.62 102 THR A N 1
ATOM 749 C CA . THR A 1 102 ? -4.919 -2.695 -4.108 1.00 98.62 102 THR A CA 1
ATOM 750 C C . THR A 1 102 ? -5.040 -3.035 -2.630 1.00 98.62 102 THR A C 1
ATOM 752 O O . THR A 1 102 ? -4.255 -3.803 -2.078 1.00 98.62 102 THR A O 1
ATOM 755 N N . VAL A 1 103 ? -6.037 -2.464 -1.958 1.00 98.62 103 VAL A N 1
ATOM 756 C CA . VAL A 1 103 ? -6.315 -2.713 -0.543 1.00 98.62 103 VAL A CA 1
ATOM 757 C C . VAL A 1 103 ? -7.769 -3.128 -0.384 1.00 98.62 103 VAL A C 1
ATOM 759 O O . VAL A 1 103 ? -8.678 -2.327 -0.605 1.00 98.62 103 VAL A O 1
ATOM 762 N N . ALA A 1 104 ? -7.981 -4.368 0.053 1.00 98.69 104 ALA A N 1
ATOM 763 C CA . ALA A 1 104 ? -9.288 -4.904 0.399 1.00 98.69 104 ALA A CA 1
ATOM 764 C C . ALA A 1 104 ? -9.479 -4.933 1.920 1.00 98.69 104 ALA A C 1
ATOM 766 O O . ALA A 1 104 ? -8.686 -5.505 2.676 1.00 98.69 104 ALA A O 1
ATOM 767 N N . SER A 1 105 ? -10.567 -4.313 2.365 1.00 98.31 105 SER A N 1
ATOM 768 C CA . SER A 1 105 ? -10.996 -4.300 3.757 1.00 98.31 105 SER A CA 1
ATOM 769 C C . SER A 1 105 ? -11.645 -5.630 4.167 1.00 98.31 105 SER A C 1
ATOM 771 O O . SER A 1 105 ? -12.235 -6.318 3.329 1.00 98.31 105 SER A O 1
ATOM 773 N N . PRO A 1 106 ? -11.671 -5.956 5.473 1.00 97.75 106 PRO A N 1
ATOM 774 C CA . PRO A 1 106 ? -12.381 -7.129 5.993 1.00 97.75 106 PRO A CA 1
ATOM 775 C C . PRO A 1 106 ? -13.885 -7.155 5.669 1.00 97.75 106 PRO A C 1
ATOM 777 O O . PRO A 1 106 ? -14.521 -8.203 5.742 1.00 97.75 106 PRO A O 1
ATOM 780 N N . ALA A 1 107 ? -14.472 -5.999 5.344 1.00 96.44 107 ALA A N 1
ATOM 781 C CA . ALA A 1 107 ? -15.882 -5.862 4.987 1.00 96.44 107 ALA A CA 1
ATOM 782 C C . ALA A 1 107 ? -16.151 -6.061 3.482 1.00 96.44 107 ALA A C 1
ATOM 784 O O . ALA A 1 107 ? -17.305 -5.994 3.063 1.00 96.44 107 ALA A O 1
ATOM 785 N N . GLY A 1 108 ? -15.109 -6.286 2.674 1.00 95.75 108 GLY A N 1
ATOM 786 C CA . GLY A 1 108 ? -15.204 -6.492 1.227 1.00 95.75 108 GLY A CA 1
ATOM 787 C C . GLY A 1 108 ? -15.127 -5.217 0.380 1.00 95.75 108 GLY A C 1
ATOM 788 O O . GLY A 1 108 ? -15.141 -5.316 -0.842 1.00 95.75 108 GLY A O 1
ATOM 789 N N . GLU A 1 109 ? -15.023 -4.025 0.983 1.00 97.69 109 GLU A N 1
ATOM 790 C CA . GLU A 1 109 ? -14.688 -2.804 0.232 1.00 97.69 109 GLU A CA 1
ATOM 791 C C . GLU A 1 109 ? -13.237 -2.891 -0.253 1.00 97.69 109 GLU A C 1
ATOM 793 O O . GLU A 1 109 ? -12.360 -3.211 0.550 1.00 97.69 109 GLU A O 1
ATOM 798 N N . SER A 1 110 ? -12.991 -2.582 -1.526 1.00 97.75 110 SER A N 1
ATOM 799 C CA . SER A 1 110 ? -11.657 -2.551 -2.130 1.00 97.75 110 SER A CA 1
ATOM 800 C C . SER A 1 110 ? -11.392 -1.200 -2.793 1.00 97.75 110 SER A C 1
ATOM 802 O O . SER A 1 110 ? -12.313 -0.577 -3.327 1.00 97.75 110 SER A O 1
ATOM 804 N N . ARG A 1 111 ? -10.139 -0.745 -2.738 1.00 98.44 111 ARG A N 1
ATOM 805 C CA . ARG A 1 111 ? -9.637 0.468 -3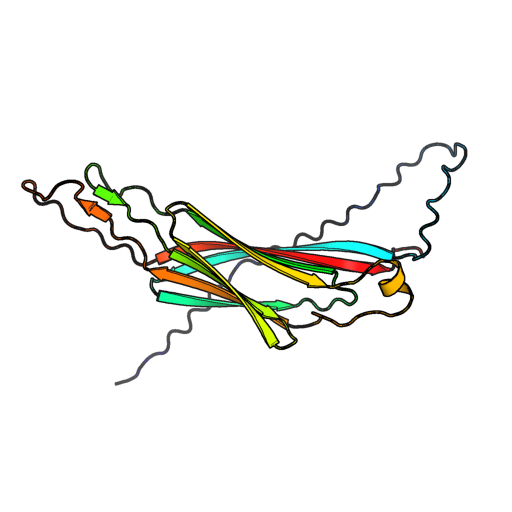.397 1.00 98.44 111 ARG A CA 1
ATOM 806 C C . ARG A 1 111 ? -8.286 0.158 -4.024 1.00 98.44 111 ARG A C 1
ATOM 808 O O . ARG A 1 111 ? -7.484 -0.532 -3.400 1.00 98.44 111 ARG A O 1
ATOM 815 N N . ASN A 1 112 ? -8.032 0.692 -5.208 1.00 97.75 112 ASN A N 1
ATOM 816 C CA . ASN A 1 112 ? -6.784 0.495 -5.930 1.00 97.75 112 ASN A CA 1
ATOM 817 C C . ASN A 1 112 ? -6.232 1.829 -6.433 1.00 97.75 112 ASN A C 1
ATOM 819 O O . ASN A 1 112 ? -7.001 2.724 -6.774 1.00 97.75 112 ASN A O 1
ATOM 823 N N . GLU A 1 113 ? -4.910 1.939 -6.488 1.00 97.88 113 GLU A N 1
ATOM 824 C CA . GLU A 1 113 ? -4.205 3.086 -7.058 1.00 97.88 113 GLU A CA 1
ATOM 825 C C . GLU A 1 113 ? -2.943 2.589 -7.773 1.00 97.88 113 GLU A C 1
ATOM 827 O O . GLU A 1 113 ? -2.152 1.856 -7.184 1.00 97.88 113 GLU A O 1
ATOM 832 N N . MET A 1 114 ? -2.739 3.005 -9.025 1.00 96.81 114 MET A N 1
ATOM 833 C CA . MET A 1 114 ? -1.546 2.708 -9.827 1.00 96.81 114 MET A CA 1
ATOM 834 C C . MET A 1 114 ? -0.961 3.997 -10.395 1.00 96.81 114 MET A C 1
ATOM 836 O O . MET A 1 114 ? -1.695 4.938 -10.702 1.00 96.81 114 MET A O 1
ATOM 840 N N . LYS A 1 115 ? 0.356 4.034 -10.592 1.00 97.31 115 LYS A N 1
ATOM 841 C CA . LYS A 1 115 ? 1.037 5.173 -11.210 1.00 97.31 115 LYS A CA 1
ATOM 842 C C . LYS A 1 115 ? 2.273 4.722 -11.988 1.00 97.31 115 LYS A C 1
ATOM 844 O O . LYS A 1 115 ? 3.013 3.863 -11.525 1.00 97.31 115 LYS A O 1
ATOM 849 N N . SER A 1 116 ? 2.499 5.354 -13.141 1.00 96.31 116 SER A N 1
ATOM 850 C CA . SER A 1 116 ? 3.698 5.170 -13.969 1.00 96.31 116 SER A CA 1
ATOM 851 C C . SER A 1 116 ? 4.669 6.334 -13.763 1.00 96.31 116 SER A C 1
ATOM 853 O O . SER A 1 116 ? 4.313 7.483 -14.048 1.00 96.31 116 SER A O 1
ATOM 855 N N . ALA A 1 117 ? 5.857 6.073 -13.220 1.00 92.25 117 ALA A N 1
ATOM 856 C CA . ALA A 1 117 ? 6.886 7.080 -12.954 1.00 92.25 117 ALA A CA 1
ATOM 857 C C . ALA A 1 117 ? 8.252 6.433 -12.661 1.00 92.25 117 ALA A C 1
ATOM 859 O O . ALA A 1 117 ? 8.304 5.382 -12.031 1.00 92.25 117 ALA A O 1
ATOM 860 N N . SER A 1 118 ? 9.345 7.123 -13.010 1.00 84.12 118 SER A N 1
ATOM 861 C CA . SER A 1 118 ? 10.713 6.697 -12.652 1.00 84.12 118 SER A CA 1
ATOM 862 C C . SER A 1 118 ? 11.020 6.794 -11.150 1.00 84.12 118 SER A C 1
ATOM 864 O O . SER A 1 118 ? 12.016 6.309 -10.628 1.00 84.12 118 SER A O 1
ATOM 866 N N . GLU A 1 119 ? 10.151 7.452 -10.405 1.00 88.06 119 GLU A N 1
ATOM 867 C CA . GLU A 1 119 ? 10.077 7.321 -8.962 1.00 88.06 119 GLU A CA 1
ATOM 868 C C . GLU A 1 119 ? 8.658 7.665 -8.558 1.00 88.06 119 GLU A C 1
ATOM 870 O O . GLU A 1 119 ? 8.020 8.576 -9.108 1.00 88.06 119 GLU A O 1
ATOM 875 N N . GLY A 1 120 ? 8.120 6.896 -7.625 1.00 91.69 120 GLY A N 1
ATOM 876 C CA . GLY A 1 120 ? 6.698 6.943 -7.390 1.00 91.69 120 GLY A CA 1
ATOM 877 C C . GLY A 1 120 ? 6.309 6.593 -5.980 1.00 91.69 120 GLY A C 1
ATOM 878 O O . GLY A 1 120 ? 6.992 5.889 -5.240 1.00 91.69 120 GLY A O 1
ATOM 879 N N . SER A 1 121 ? 5.148 7.122 -5.626 1.00 96.69 121 SER A N 1
ATOM 880 C CA . SER A 1 121 ? 4.391 6.644 -4.498 1.00 96.69 121 SER A CA 1
ATOM 881 C C . SER A 1 121 ? 2.909 6.717 -4.829 1.00 96.69 121 SER A C 1
ATOM 883 O O . SER A 1 121 ? 2.456 7.676 -5.467 1.00 96.69 121 SER A O 1
ATOM 885 N N . VAL A 1 122 ? 2.177 5.692 -4.405 1.00 97.44 122 VAL A N 1
ATOM 886 C CA . VAL A 1 122 ? 0.715 5.633 -4.425 1.00 97.44 122 VAL A CA 1
ATOM 887 C C . VAL A 1 122 ? 0.205 5.436 -3.004 1.00 97.44 122 VAL A C 1
ATOM 889 O O . VAL A 1 122 ? 0.865 4.795 -2.184 1.00 97.44 122 VAL A O 1
ATOM 892 N N . LYS A 1 123 ? -0.965 6.000 -2.698 1.00 97.94 123 LYS A N 1
ATOM 893 C CA . LYS A 1 123 ? -1.551 5.968 -1.357 1.00 97.94 123 LYS A CA 1
ATOM 894 C C . LYS A 1 123 ? -3.021 5.581 -1.431 1.00 97.94 123 LYS A C 1
ATOM 896 O O . LYS A 1 123 ? -3.809 6.271 -2.071 1.00 97.94 123 LYS A O 1
ATOM 901 N N . VAL A 1 124 ? -3.395 4.554 -0.679 1.00 98.25 124 VAL A N 1
ATOM 902 C CA . VAL A 1 124 ? -4.786 4.170 -0.436 1.00 98.25 124 VAL A CA 1
ATOM 903 C C . VAL A 1 124 ? -5.107 4.403 1.036 1.00 98.25 124 VAL A C 1
ATOM 905 O O . VAL A 1 124 ? -4.384 3.957 1.923 1.00 98.25 124 VAL A O 1
ATOM 908 N N . GLU A 1 125 ? -6.196 5.116 1.311 1.00 98.25 125 GLU A N 1
ATOM 909 C CA . GLU A 1 125 ? -6.637 5.435 2.670 1.00 98.25 125 GLU A CA 1
ATOM 910 C C . GLU A 1 125 ? -8.104 5.057 2.863 1.00 98.25 125 GLU A C 1
ATOM 912 O O . GLU A 1 125 ? -8.944 5.352 2.014 1.00 98.25 125 GLU A O 1
ATOM 917 N N . PHE A 1 126 ? -8.410 4.445 4.004 1.00 98.19 126 PHE A N 1
ATOM 918 C CA . PHE A 1 126 ? -9.753 4.224 4.523 1.00 98.19 126 PHE A CA 1
ATOM 919 C C . PHE A 1 126 ? -9.932 5.050 5.793 1.00 98.19 126 PHE A C 1
ATOM 921 O O . PHE A 1 126 ? -9.107 4.987 6.706 1.00 98.19 126 PHE A O 1
ATOM 928 N N . THR A 1 127 ? -11.036 5.787 5.870 1.00 97.44 127 THR A N 1
ATOM 929 C CA . THR A 1 127 ? -11.389 6.609 7.030 1.00 97.44 127 THR A CA 1
ATOM 930 C C . THR A 1 127 ? -12.730 6.150 7.578 1.00 97.44 127 THR A C 1
ATOM 932 O O . THR A 1 127 ? -13.700 5.999 6.835 1.00 97.44 127 THR A O 1
ATOM 935 N N . PHE A 1 128 ? -12.801 5.967 8.890 1.00 95.94 128 PHE A N 1
ATOM 936 C CA . PHE A 1 128 ? -14.010 5.567 9.594 1.00 95.94 128 PHE A CA 1
ATOM 937 C C . PHE A 1 128 ? -14.484 6.715 10.491 1.00 95.94 128 PHE A C 1
ATOM 939 O O . PHE A 1 128 ? -13.660 7.377 11.125 1.00 95.94 128 PHE A O 1
ATOM 946 N N . PRO A 1 129 ? -15.802 6.962 10.597 1.00 93.56 129 PRO A N 1
ATOM 947 C CA . PRO A 1 129 ? -16.346 8.066 11.386 1.00 93.56 129 PRO A CA 1
ATOM 948 C C . PRO A 1 129 ? -16.356 7.732 12.889 1.00 93.56 129 PRO A C 1
ATOM 950 O O . PRO A 1 129 ? -17.407 7.698 13.530 1.00 93.56 129 PRO A O 1
ATOM 953 N N . VAL A 1 130 ? -15.183 7.446 13.456 1.00 91.62 130 VAL A N 1
ATOM 954 C CA . VAL A 1 130 ? -14.984 7.161 14.879 1.00 91.62 130 VAL A CA 1
ATOM 955 C C . VAL A 1 130 ? -14.317 8.362 15.542 1.00 91.62 130 VAL A C 1
ATOM 957 O O . VAL A 1 130 ? -13.288 8.860 15.107 1.00 91.62 130 VAL A O 1
ATOM 960 N N . THR A 1 131 ? -14.923 8.814 16.629 1.00 90.38 131 THR A N 1
ATOM 961 C CA . THR A 1 131 ? -14.426 9.850 17.540 1.00 90.38 131 THR A CA 1
ATOM 962 C C . THR A 1 131 ? -14.177 9.251 18.923 1.00 90.38 131 THR A C 1
ATOM 964 O O . THR A 1 131 ? -14.725 8.192 19.241 1.00 90.38 131 THR A O 1
ATOM 967 N N . GLU A 1 132 ? -13.450 9.959 19.789 1.00 88.06 132 GLU A N 1
ATOM 968 C CA . GLU A 1 132 ? -13.273 9.577 21.200 1.00 88.06 132 GLU A CA 1
ATOM 969 C C . GLU A 1 132 ? -14.624 9.315 21.893 1.00 88.06 132 GLU A C 1
ATOM 971 O O . GLU A 1 132 ? -14.836 8.273 22.515 1.00 88.06 132 GLU A O 1
ATOM 976 N N . LYS A 1 133 ? -15.600 10.213 21.697 1.00 86.69 133 LYS A N 1
ATOM 977 C CA . LYS A 1 133 ? -16.944 10.089 22.281 1.00 86.69 133 LYS A CA 1
ATOM 978 C C . LYS A 1 133 ? -17.665 8.825 21.816 1.00 86.69 133 LYS A C 1
ATOM 980 O O . LYS A 1 133 ? -18.309 8.144 22.617 1.00 86.69 133 LYS A O 1
ATOM 985 N N . THR A 1 134 ? -17.594 8.508 20.524 1.00 90.38 134 THR A N 1
ATOM 986 C CA . THR A 1 134 ? -18.213 7.283 19.993 1.00 90.38 134 THR A CA 1
ATOM 987 C C . THR A 1 134 ? -17.449 6.039 20.422 1.00 90.38 134 THR A C 1
ATOM 989 O O . THR A 1 134 ? -18.087 5.038 20.716 1.00 90.38 134 THR A O 1
ATOM 992 N N . ALA A 1 135 ? -16.120 6.103 20.542 1.00 89.50 135 ALA A N 1
ATOM 993 C CA . ALA A 1 135 ? -15.308 4.994 21.036 1.00 89.50 135 ALA A CA 1
ATOM 994 C C . ALA A 1 135 ? -15.684 4.615 22.478 1.00 89.50 135 ALA A C 1
ATOM 996 O O . ALA A 1 135 ? -15.807 3.430 22.782 1.00 89.50 135 ALA A O 1
ATOM 997 N N . ALA A 1 136 ? -15.951 5.613 23.328 1.00 87.50 136 ALA A N 1
ATOM 998 C CA . ALA A 1 136 ? -16.374 5.406 24.711 1.00 87.50 136 ALA A CA 1
ATOM 999 C C . ALA A 1 136 ? -17.825 4.913 24.847 1.00 87.50 136 ALA A C 1
ATOM 1001 O O . ALA A 1 136 ? -18.117 4.061 25.682 1.00 87.50 136 ALA A O 1
ATOM 1002 N N . SER A 1 137 ? -18.748 5.443 24.037 1.00 90.75 137 SER A N 1
ATOM 1003 C CA . SER A 1 137 ? -20.189 5.169 24.186 1.00 90.75 137 SER A CA 1
ATOM 1004 C C . SER A 1 137 ? -20.713 4.011 23.332 1.00 90.75 137 SER A C 1
ATOM 1006 O O . SER A 1 137 ? -21.682 3.356 23.716 1.00 90.75 137 SER A O 1
ATOM 1008 N N . LYS A 1 138 ? -20.106 3.754 22.169 1.00 92.00 138 LYS A N 1
ATOM 1009 C CA . LYS A 1 138 ? -20.527 2.725 21.212 1.00 92.00 138 LYS A CA 1
ATOM 1010 C C . LYS A 1 138 ? -19.325 2.223 20.395 1.00 92.00 138 LYS A C 1
ATOM 1012 O O . LYS A 1 138 ? -19.141 2.664 19.257 1.00 92.00 138 LYS A O 1
ATOM 1017 N N . PRO A 1 139 ? -18.530 1.287 20.944 1.00 90.25 139 PRO A N 1
ATOM 1018 C CA . PRO A 1 139 ? -17.366 0.756 20.252 1.00 90.25 139 PRO A CA 1
ATOM 1019 C C . PRO A 1 139 ? -17.709 0.215 18.859 1.00 90.25 139 PRO A C 1
ATOM 1021 O O . PRO A 1 139 ? -18.655 -0.560 18.692 1.00 90.25 139 PRO A O 1
ATOM 1024 N N . SER A 1 140 ? -16.935 0.622 17.856 1.00 94.06 140 SER A N 1
ATOM 1025 C CA . SER A 1 140 ? -17.093 0.180 16.469 1.00 94.06 140 SER A CA 1
ATOM 1026 C C . SER A 1 140 ? -16.166 -0.995 16.158 1.00 94.06 140 SER A C 1
ATOM 1028 O O . SER A 1 140 ? -15.014 -1.017 16.591 1.00 94.06 140 SER A O 1
ATOM 1030 N N . LYS A 1 141 ? -16.660 -1.951 15.365 1.00 96.06 141 LYS A N 1
ATOM 1031 C CA . LYS A 1 141 ? -15.865 -3.040 14.766 1.00 96.06 141 LYS A CA 1
ATOM 1032 C C . LYS A 1 141 ? -15.609 -2.830 13.268 1.00 96.06 141 LYS A C 1
ATOM 1034 O O . LYS A 1 141 ? -15.133 -3.740 12.598 1.00 96.06 141 LYS A O 1
ATOM 1039 N N . ALA A 1 142 ? -15.970 -1.666 12.723 1.00 95.06 142 ALA A N 1
ATOM 1040 C CA . ALA A 1 142 ? -15.712 -1.357 11.320 1.00 95.06 142 ALA A CA 1
ATOM 1041 C C . ALA A 1 142 ? -14.201 -1.417 11.036 1.00 95.06 142 ALA A C 1
ATOM 1043 O O . ALA A 1 142 ? -13.413 -0.873 11.806 1.00 95.06 142 ALA A O 1
ATOM 1044 N N . GLY A 1 143 ? -13.818 -2.121 9.969 1.00 94.56 143 GLY A N 1
ATOM 1045 C CA . GLY A 1 143 ? -12.417 -2.319 9.588 1.00 94.56 143 GLY A CA 1
ATOM 1046 C C . GLY A 1 143 ? -11.610 -3.262 10.493 1.00 94.56 143 GLY A C 1
ATOM 1047 O O . GLY A 1 143 ? -10.419 -3.437 10.254 1.00 94.56 143 GLY A O 1
ATOM 1048 N N . MET A 1 144 ? -12.224 -3.890 11.503 1.00 97.25 144 MET A N 1
ATOM 1049 C CA . MET A 1 144 ? -11.558 -4.902 12.327 1.00 97.25 144 MET A CA 1
ATOM 1050 C C . MET A 1 144 ? -11.389 -6.211 11.542 1.00 97.25 144 MET A C 1
ATOM 1052 O O . MET A 1 144 ? -12.355 -6.712 10.963 1.00 97.25 144 MET A O 1
ATOM 1056 N N . GLY A 1 145 ? -10.191 -6.794 11.585 1.00 97.38 145 GLY A N 1
ATOM 1057 C CA . GLY A 1 145 ? -9.886 -8.109 11.016 1.00 97.38 145 GLY A CA 1
ATOM 1058 C C . GLY A 1 145 ? -8.736 -8.083 10.012 1.00 97.38 145 GLY A C 1
ATOM 1059 O O . GLY A 1 145 ? -7.867 -7.209 10.066 1.00 97.38 145 GLY A O 1
ATOM 1060 N N . ARG A 1 146 ? -8.743 -9.058 9.096 1.00 98.06 146 ARG A N 1
ATOM 1061 C CA . ARG A 1 146 ? -7.706 -9.231 8.078 1.00 98.06 146 ARG A CA 1
ATOM 1062 C C . ARG A 1 146 ? -7.948 -8.338 6.866 1.00 98.06 146 ARG A C 1
ATOM 1064 O O . ARG A 1 146 ? -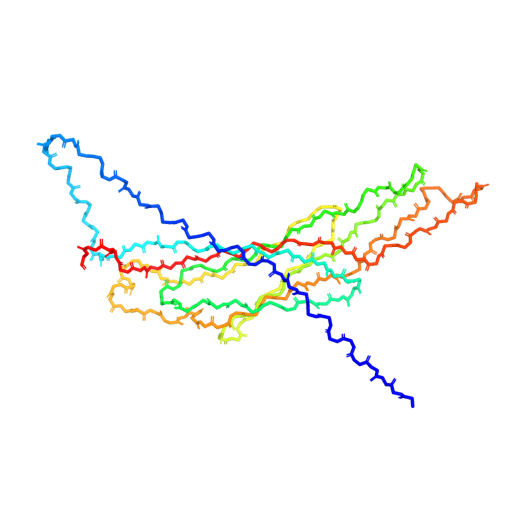8.925 -8.519 6.143 1.00 98.06 146 ARG A O 1
ATOM 1071 N N . TRP A 1 147 ? -7.024 -7.418 6.640 1.00 98.44 147 TRP A N 1
ATOM 1072 C CA . TRP A 1 147 ? -6.898 -6.642 5.414 1.00 98.44 147 TRP A CA 1
ATOM 1073 C C . TRP A 1 147 ? -6.011 -7.396 4.425 1.00 98.44 147 TRP A C 1
ATOM 1075 O O . TRP A 1 147 ? -5.061 -8.075 4.829 1.00 98.44 147 TRP A O 1
ATOM 1085 N N . VAL A 1 148 ? -6.315 -7.270 3.138 1.00 98.50 148 VAL A N 1
ATOM 1086 C CA . VAL A 1 148 ? -5.472 -7.793 2.057 1.00 98.50 148 VAL A CA 1
ATOM 1087 C C . VAL A 1 148 ? -4.883 -6.604 1.318 1.00 98.50 148 VAL A C 1
ATOM 1089 O O . VAL A 1 148 ? -5.622 -5.758 0.819 1.00 98.50 148 VAL A O 1
ATOM 1092 N N . VAL A 1 149 ? -3.558 -6.521 1.307 1.00 98.50 149 VAL A N 1
ATOM 1093 C CA . VAL A 1 149 ? -2.788 -5.503 0.594 1.00 98.50 149 VAL A CA 1
ATOM 1094 C C . VAL A 1 149 ? -2.054 -6.199 -0.541 1.00 98.50 149 VAL A C 1
ATOM 1096 O O . VAL A 1 149 ? -1.184 -7.025 -0.284 1.00 98.50 149 VAL A O 1
ATOM 1099 N N . THR A 1 150 ? -2.392 -5.868 -1.776 1.00 98.56 150 THR A N 1
ATOM 1100 C CA . THR A 1 150 ? -1.782 -6.437 -2.977 1.00 98.56 150 THR A CA 1
ATOM 1101 C C . THR A 1 150 ? -0.889 -5.384 -3.608 1.00 98.56 150 THR A C 1
ATOM 1103 O O . THR A 1 150 ? -1.381 -4.338 -4.023 1.00 98.56 150 THR A O 1
ATOM 1106 N N . ALA A 1 151 ? 0.418 -5.634 -3.640 1.00 98.31 151 ALA A N 1
ATOM 1107 C CA . ALA A 1 151 ? 1.341 -4.848 -4.447 1.00 98.31 151 ALA A CA 1
ATOM 1108 C C . ALA A 1 151 ? 1.267 -5.335 -5.896 1.00 98.31 151 ALA A C 1
ATOM 1110 O O . ALA A 1 151 ? 1.357 -6.536 -6.148 1.00 98.31 151 ALA A O 1
ATOM 1111 N N . GLU A 1 152 ? 1.112 -4.402 -6.823 1.00 98.31 152 GLU A N 1
ATOM 1112 C CA . GLU A 1 152 ? 0.992 -4.647 -8.256 1.00 98.31 152 GLU A CA 1
ATOM 1113 C C . GLU A 1 152 ? 2.213 -4.051 -8.952 1.00 98.31 152 GLU A C 1
ATOM 1115 O O . GLU A 1 152 ? 2.486 -2.853 -8.832 1.00 98.31 152 GLU A O 1
ATOM 1120 N N . VAL A 1 153 ? 2.949 -4.891 -9.675 1.00 97.69 153 VAL A N 1
ATOM 1121 C CA . VAL A 1 153 ? 3.999 -4.465 -10.601 1.00 97.69 153 VAL A CA 1
ATOM 1122 C C . VAL A 1 153 ? 3.425 -4.625 -12.000 1.00 97.69 153 VAL A C 1
ATOM 1124 O O . VAL A 1 153 ? 3.222 -5.741 -12.474 1.00 97.69 153 VAL A O 1
ATOM 1127 N N . GLY A 1 154 ? 3.079 -3.499 -12.618 1.00 97.00 154 GLY A N 1
ATOM 1128 C CA . GLY A 1 154 ? 2.553 -3.427 -13.976 1.00 97.00 154 GLY A CA 1
ATOM 1129 C C . GLY A 1 154 ? 3.672 -3.521 -15.018 1.00 97.00 154 GLY A C 1
ATOM 1130 O O . GLY A 1 154 ? 4.663 -4.214 -14.783 1.00 97.00 154 GLY A O 1
ATOM 1131 N N . PRO A 1 155 ? 3.520 -2.841 -16.168 1.00 96.06 155 PRO A N 1
ATOM 1132 C CA . PRO A 1 155 ? 4.585 -2.734 -17.155 1.00 96.06 155 PRO A CA 1
ATOM 1133 C C . PRO A 1 155 ? 5.826 -2.041 -16.590 1.00 96.06 155 PRO A C 1
ATOM 1135 O O . PRO A 1 155 ? 5.714 -0.976 -15.967 1.00 96.06 155 PRO A O 1
ATOM 1138 N N . CYS A 1 156 ? 6.975 -2.649 -16.858 1.00 94.00 156 CYS A N 1
ATOM 1139 C CA . CYS A 1 156 ? 8.303 -2.170 -16.507 1.00 94.00 156 CYS A CA 1
ATOM 1140 C C . CYS A 1 156 ? 8.949 -1.588 -17.763 1.00 94.00 156 CYS A C 1
ATOM 1142 O O . CYS A 1 156 ? 8.808 -2.129 -18.862 1.00 94.00 156 CYS A O 1
ATOM 1144 N N . GLY A 1 157 ? 9.549 -0.415 -17.631 1.00 90.50 157 GLY A N 1
ATOM 1145 C CA . GLY A 1 157 ? 10.022 0.349 -18.766 1.00 90.50 157 GLY A CA 1
ATOM 1146 C C . GLY A 1 157 ? 11.322 -0.207 -19.339 1.00 90.50 157 GLY A C 1
ATOM 1147 O O . GLY A 1 157 ? 12.343 -0.248 -18.673 1.00 90.50 157 GLY A O 1
ATOM 1148 N N . ASP A 1 158 ? 11.342 -0.540 -20.629 1.00 92.88 158 ASP A N 1
ATOM 1149 C CA . ASP A 1 158 ? 12.586 -0.936 -21.289 1.00 92.88 158 ASP A CA 1
ATOM 1150 C C . ASP A 1 158 ? 13.567 0.241 -21.413 1.00 92.88 158 ASP A C 1
ATOM 1152 O O . ASP A 1 158 ? 13.207 1.365 -21.789 1.00 92.88 158 ASP A O 1
ATOM 1156 N N . GLN A 1 159 ? 14.863 -0.047 -21.290 1.00 91.38 159 GLN A N 1
ATOM 1157 C CA . GLN A 1 159 ? 15.899 0.937 -21.590 1.00 91.38 159 GLN A CA 1
ATOM 1158 C C . GLN A 1 159 ? 16.231 0.924 -23.076 1.00 91.38 159 GLN A C 1
ATOM 1160 O O . GLN A 1 159 ? 16.823 -0.025 -23.601 1.00 91.38 159 GLN A O 1
ATOM 1165 N N . THR A 1 160 ? 15.877 2.001 -23.772 1.00 90.94 160 THR A N 1
ATOM 1166 C CA . THR A 1 160 ? 15.940 2.085 -25.238 1.00 90.94 160 THR A CA 1
ATOM 1167 C C . THR A 1 160 ? 16.990 3.094 -25.711 1.00 90.94 160 THR A C 1
ATOM 1169 O O . THR A 1 160 ? 17.274 4.059 -25.004 1.00 90.94 160 THR A O 1
ATOM 1172 N N . PRO A 1 161 ? 17.615 2.903 -26.891 1.00 89.25 161 PRO A N 1
ATOM 1173 C CA . PRO A 1 161 ? 18.547 3.888 -27.435 1.00 89.25 161 PRO A CA 1
ATOM 1174 C C . PRO A 1 161 ? 17.876 5.251 -27.652 1.00 89.25 161 PRO A C 1
ATOM 1176 O O . PRO A 1 161 ? 16.856 5.340 -28.334 1.00 89.25 161 PRO A O 1
ATOM 1179 N N . ALA A 1 162 ? 18.494 6.319 -27.141 1.00 84.38 162 ALA A N 1
ATOM 1180 C CA . ALA A 1 162 ? 17.986 7.691 -27.269 1.00 84.38 162 ALA A CA 1
ATOM 1181 C C . ALA A 1 162 ? 17.916 8.174 -28.731 1.00 84.38 162 ALA A C 1
ATOM 1183 O O . ALA A 1 162 ? 17.168 9.091 -29.071 1.00 84.38 162 ALA A O 1
ATOM 1184 N N . VAL A 1 163 ? 18.727 7.568 -29.602 1.00 82.06 163 VAL A N 1
ATOM 1185 C CA . VAL A 1 163 ? 18.767 7.824 -31.042 1.00 82.06 163 VAL A CA 1
ATOM 1186 C C . VAL A 1 163 ? 18.673 6.495 -31.804 1.00 82.06 163 VAL A C 1
ATOM 1188 O O . VAL A 1 163 ? 19.328 5.531 -31.400 1.00 82.06 163 VAL A O 1
ATOM 1191 N N . PRO A 1 164 ? 17.891 6.413 -32.903 1.00 70.62 164 PRO A N 1
ATOM 1192 C CA . PRO A 1 164 ? 17.868 5.240 -33.776 1.00 70.62 164 PRO A CA 1
ATOM 1193 C C . PRO A 1 164 ? 19.279 4.946 -34.276 1.00 70.62 164 PRO A C 1
ATOM 1195 O O . PRO A 1 164 ? 19.951 5.828 -34.811 1.00 70.62 164 PRO A O 1
ATOM 1198 N N . ASP A 1 165 ? 19.750 3.733 -34.032 1.00 62.72 165 ASP A N 1
ATOM 1199 C CA . ASP A 1 165 ? 21.166 3.556 -33.760 1.00 62.72 165 ASP A CA 1
ATOM 1200 C C . ASP A 1 165 ? 22.037 3.113 -34.968 1.00 62.72 165 ASP A C 1
ATOM 1202 O O . ASP A 1 165 ? 21.748 2.096 -35.605 1.00 62.72 165 ASP A O 1
ATOM 1206 N N . PRO A 1 166 ? 23.147 3.835 -35.248 1.00 59.72 166 PRO A N 1
ATOM 1207 C CA . PRO A 1 166 ? 24.270 3.405 -36.089 1.00 59.72 166 PRO A CA 1
ATOM 1208 C C . PRO A 1 166 ? 25.477 2.773 -35.333 1.00 59.72 166 PRO A C 1
ATOM 1210 O O . PRO A 1 166 ? 26.470 2.443 -35.982 1.00 59.72 166 PRO A O 1
ATOM 1213 N N . LEU A 1 167 ? 25.447 2.606 -34.000 1.00 68.38 167 LEU A N 1
ATOM 1214 C CA . LEU A 1 167 ? 26.549 2.136 -33.123 1.00 68.38 167 LEU A CA 1
ATOM 1215 C C . LEU A 1 167 ? 26.377 0.710 -32.541 1.00 68.38 167 LEU A C 1
ATOM 1217 O O . LEU A 1 167 ? 27.211 0.253 -31.759 1.00 68.38 167 LEU A O 1
ATOM 1221 N N . GLY A 1 168 ? 25.331 -0.020 -32.915 1.00 76.88 168 GLY A N 1
ATOM 1222 C CA . GLY A 1 168 ? 24.973 -1.336 -32.376 1.00 76.88 168 GLY A CA 1
ATOM 1223 C C . GLY A 1 168 ? 24.365 -1.368 -30.958 1.00 76.88 168 GLY A C 1
ATOM 1224 O O . GLY A 1 168 ? 24.341 -2.449 -30.361 1.00 76.88 168 GLY A O 1
ATOM 1225 N N . LEU A 1 169 ? 23.898 -0.246 -30.399 1.00 81.50 169 LEU A N 1
ATOM 1226 C CA . LEU A 1 169 ? 23.119 -0.171 -29.160 1.00 81.50 169 LEU A CA 1
ATOM 1227 C C . LEU A 1 169 ? 21.821 -0.978 -29.273 1.00 81.50 169 LEU A C 1
ATOM 1229 O O . LEU A 1 169 ? 21.129 -0.980 -30.290 1.00 81.50 169 LEU A O 1
ATOM 1233 N N . ARG A 1 170 ? 21.490 -1.683 -28.193 1.00 84.62 170 ARG A N 1
ATOM 1234 C CA . ARG A 1 170 ? 20.321 -2.560 -28.106 1.00 84.62 170 ARG A CA 1
ATOM 1235 C C . ARG A 1 170 ? 19.508 -2.201 -26.879 1.00 84.62 170 ARG A C 1
ATOM 1237 O O . ARG A 1 170 ? 20.090 -1.807 -25.870 1.00 84.62 170 ARG A O 1
ATOM 1244 N N . THR A 1 171 ? 18.199 -2.401 -26.983 1.00 88.38 171 THR A N 1
ATOM 1245 C CA . THR A 1 171 ? 17.288 -2.346 -25.844 1.00 88.38 171 THR A CA 1
ATOM 1246 C C . THR A 1 171 ? 17.745 -3.315 -24.757 1.00 88.38 171 THR A C 1
ATOM 1248 O O . THR A 1 171 ? 18.129 -4.452 -25.057 1.00 88.38 171 THR A O 1
ATOM 1251 N N . VAL A 1 172 ? 17.730 -2.852 -23.511 1.00 89.81 172 VAL A N 1
ATOM 1252 C CA . VAL A 1 172 ? 17.901 -3.695 -22.327 1.00 89.81 172 VAL A CA 1
ATOM 1253 C C . VAL A 1 172 ? 16.530 -3.835 -21.692 1.00 89.81 172 VAL A C 1
ATOM 1255 O O . VAL A 1 172 ? 15.918 -2.822 -21.373 1.00 89.81 172 VAL A O 1
ATOM 1258 N N . ALA A 1 173 ? 16.066 -5.077 -21.565 1.00 90.44 173 ALA A N 1
ATOM 1259 C CA . ALA A 1 173 ? 14.780 -5.349 -20.948 1.00 90.44 173 ALA A CA 1
ATOM 1260 C C . ALA A 1 173 ? 14.851 -5.086 -19.444 1.00 90.44 173 ALA A C 1
ATOM 1262 O O . ALA A 1 173 ? 15.764 -5.616 -18.794 1.00 90.44 173 ALA A O 1
ATOM 1263 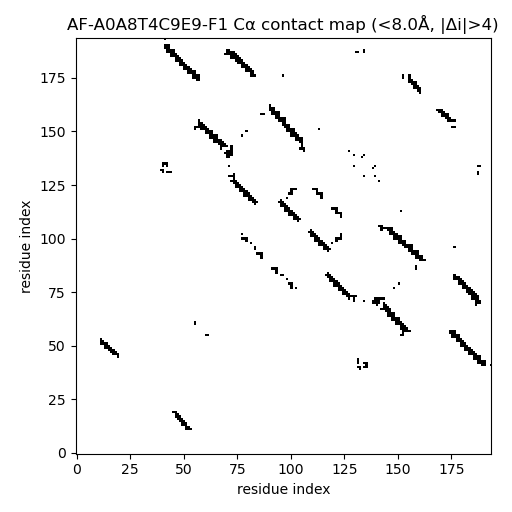N N . ASP A 1 174 ? 13.882 -4.341 -18.925 1.00 90.44 174 ASP A N 1
ATOM 1264 C CA . ASP A 1 174 ? 13.557 -4.350 -17.505 1.00 90.44 174 ASP A CA 1
ATOM 1265 C C . ASP A 1 174 ? 12.310 -5.208 -17.276 1.00 90.44 174 ASP A C 1
ATOM 1267 O O . ASP A 1 174 ? 11.376 -5.214 -18.071 1.00 90.44 174 ASP A O 1
ATOM 1271 N N . ASN A 1 175 ? 12.340 -6.028 -16.231 1.00 93.06 175 ASN A N 1
ATOM 1272 C CA . ASN A 1 175 ? 11.297 -7.016 -15.974 1.00 93.06 175 ASN A CA 1
ATOM 1273 C C . ASN A 1 175 ? 10.811 -6.983 -14.528 1.00 93.06 175 ASN A C 1
ATOM 1275 O O . ASN A 1 175 ? 10.227 -7.9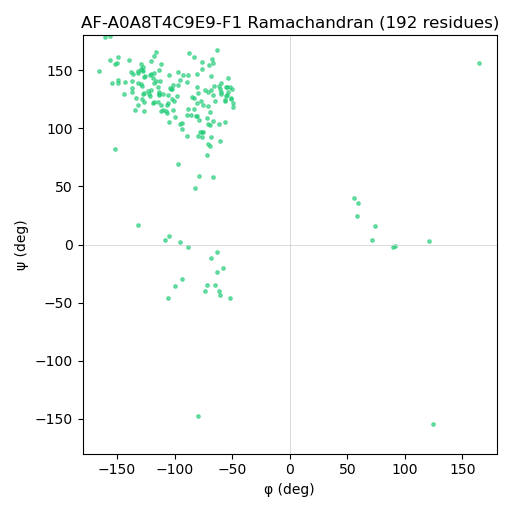74 -14.084 1.00 93.06 175 ASN A O 1
ATOM 1279 N N . GLY A 1 176 ? 11.080 -5.931 -13.758 1.00 93.88 176 GLY A N 1
ATOM 1280 C CA . GLY A 1 176 ? 10.541 -5.850 -12.410 1.00 93.88 176 GLY A CA 1
ATOM 1281 C C . GLY A 1 176 ? 11.209 -4.819 -11.525 1.00 93.88 176 GLY A C 1
ATOM 1282 O O . GLY A 1 176 ? 12.392 -4.540 -11.651 1.00 93.88 176 GLY A O 1
ATOM 1283 N N . ASN A 1 177 ? 10.466 -4.374 -10.515 1.00 95.62 177 ASN A N 1
ATOM 1284 C CA . ASN A 1 177 ? 10.943 -3.371 -9.577 1.00 95.62 177 ASN A CA 1
ATOM 1285 C C . ASN A 1 177 ? 10.798 -3.826 -8.116 1.00 95.62 177 ASN A C 1
ATOM 1287 O O . ASN A 1 177 ? 9.934 -4.637 -7.751 1.00 95.62 177 ASN A O 1
ATOM 1291 N N . ALA A 1 178 ? 11.672 -3.296 -7.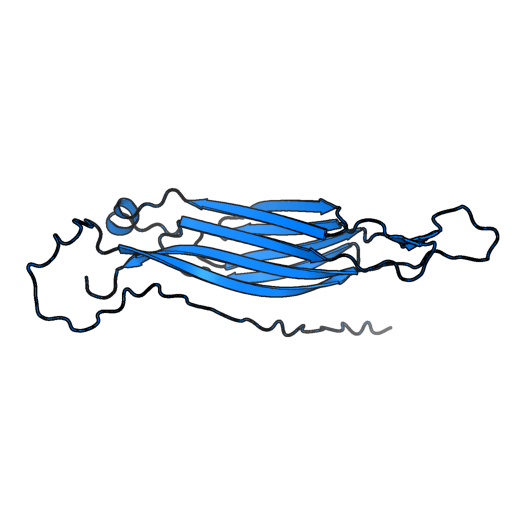265 1.00 96.69 178 ALA A N 1
ATOM 1292 C CA . ALA A 1 178 ? 11.553 -3.364 -5.822 1.00 96.69 178 ALA A CA 1
ATOM 1293 C C . ALA A 1 178 ? 10.582 -2.292 -5.311 1.00 96.69 178 ALA A C 1
ATOM 1295 O O . ALA A 1 178 ? 10.512 -1.175 -5.816 1.00 96.69 178 ALA A O 1
ATOM 1296 N N . TYR A 1 179 ? 9.858 -2.614 -4.247 1.00 97.69 179 TYR A N 1
ATOM 1297 C CA . TYR A 1 179 ? 8.906 -1.699 -3.634 1.00 97.69 179 TYR A CA 1
ATOM 1298 C C . TYR A 1 179 ? 8.953 -1.768 -2.108 1.00 97.69 179 TYR A C 1
ATOM 1300 O O . TYR A 1 179 ? 9.378 -2.756 -1.500 1.00 97.69 179 TYR A O 1
ATOM 1308 N N . THR A 1 180 ? 8.471 -0.701 -1.478 1.00 98.31 180 THR A N 1
ATOM 1309 C CA . THR A 1 180 ? 8.217 -0.629 -0.038 1.00 98.31 180 THR A CA 1
ATOM 1310 C C . THR A 1 180 ? 6.755 -0.287 0.205 1.00 98.31 180 THR A C 1
ATOM 1312 O O . THR A 1 180 ? 6.236 0.674 -0.348 1.00 98.31 180 THR A O 1
ATOM 1315 N N . LEU A 1 181 ? 6.091 -1.068 1.051 1.00 98.06 181 LEU A N 1
ATOM 1316 C CA . LEU A 1 181 ? 4.766 -0.795 1.589 1.00 98.06 181 LEU A CA 1
ATOM 1317 C C . LEU A 1 181 ? 4.904 -0.246 3.008 1.00 98.06 181 LEU A C 1
ATOM 1319 O O . LEU A 1 181 ? 5.441 -0.914 3.893 1.00 98.06 181 LEU A O 1
ATOM 1323 N N . GLU A 1 182 ? 4.359 0.937 3.244 1.00 98.25 182 GLU A N 1
ATOM 1324 C CA . GLU A 1 182 ? 4.163 1.509 4.569 1.00 98.25 182 GLU A CA 1
ATOM 1325 C C . GLU A 1 182 ? 2.682 1.456 4.925 1.00 98.25 182 GLU A C 1
ATOM 1327 O O . GLU A 1 182 ? 1.844 2.126 4.321 1.00 98.25 182 GLU A O 1
ATOM 1332 N N . ILE A 1 183 ? 2.353 0.653 5.928 1.00 98.31 183 ILE A N 1
ATOM 1333 C CA . ILE A 1 183 ? 0.997 0.486 6.430 1.00 98.31 183 ILE A CA 1
ATOM 1334 C C . ILE A 1 183 ? 0.912 1.197 7.773 1.00 98.31 183 ILE A C 1
ATOM 1336 O O . ILE A 1 183 ? 1.627 0.861 8.715 1.00 98.31 183 ILE A O 1
ATOM 1340 N N . THR A 1 184 ? 0.028 2.182 7.869 1.00 97.88 184 THR A N 1
ATOM 1341 C CA . THR A 1 184 ? -0.231 2.928 9.101 1.00 97.88 184 THR A CA 1
ATOM 1342 C C . THR A 1 184 ? -1.713 2.891 9.407 1.00 97.88 184 THR A C 1
ATOM 1344 O O . THR A 1 184 ? -2.532 3.225 8.555 1.00 97.88 184 THR A O 1
ATOM 1347 N N . TYR A 1 185 ? -2.080 2.538 10.632 1.00 97.06 185 TYR A N 1
ATOM 1348 C CA . TYR A 1 185 ? -3.468 2.613 11.062 1.00 97.06 185 TYR A CA 1
ATOM 1349 C C . TYR A 1 185 ? -3.597 3.202 12.458 1.00 97.06 185 TYR A C 1
ATOM 1351 O O . TYR A 1 185 ? -2.728 3.030 13.314 1.00 97.06 185 TYR A O 1
ATOM 1359 N N . THR A 1 186 ? -4.692 3.921 12.684 1.00 96.88 186 THR A N 1
ATOM 1360 C CA . THR A 1 186 ? -4.976 4.579 13.961 1.00 96.88 186 THR A CA 1
ATOM 1361 C C . THR A 1 186 ? -6.293 4.091 14.539 1.00 96.88 186 THR A C 1
ATOM 1363 O O . THR A 1 186 ? -7.233 3.793 13.802 1.00 96.88 186 THR A O 1
ATOM 1366 N N . HIS A 1 187 ? -6.378 3.994 15.862 1.00 96.50 187 HIS A N 1
ATOM 1367 C CA . HIS A 1 187 ? -7.597 3.584 16.557 1.00 96.50 187 HIS A CA 1
ATOM 1368 C C . HIS A 1 187 ? -7.696 4.218 17.943 1.00 96.50 187 HIS A C 1
ATOM 1370 O O . HIS A 1 187 ? -6.681 4.576 18.536 1.00 96.50 187 HIS A O 1
ATOM 1376 N N . PHE A 1 188 ? -8.911 4.337 18.478 1.00 94.94 188 PHE A N 1
ATOM 1377 C CA . PHE A 1 188 ? -9.113 4.796 19.854 1.00 94.94 188 PHE A CA 1
ATOM 1378 C C . PHE A 1 188 ? -9.079 3.620 20.839 1.00 94.94 188 PHE A C 1
ATOM 1380 O O . PHE A 1 188 ? -9.968 2.760 20.826 1.00 94.94 188 PHE A O 1
ATOM 1387 N N . ALA A 1 189 ? -8.094 3.618 21.736 1.00 93.19 189 ALA A N 1
ATOM 1388 C CA . ALA A 1 189 ? -7.928 2.631 22.802 1.00 93.19 189 ALA A CA 1
ATOM 1389 C C . ALA A 1 189 ? -8.160 3.264 24.177 1.00 93.19 189 ALA A C 1
ATOM 1391 O O . ALA A 1 189 ? -8.010 4.471 24.339 1.00 93.19 189 ALA A O 1
ATOM 1392 N N . LYS A 1 190 ? -8.536 2.464 25.180 1.00 90.56 190 LYS A N 1
ATOM 1393 C CA . LYS A 1 190 ? -8.690 2.970 26.550 1.00 90.56 190 LYS A CA 1
ATOM 1394 C C . LYS A 1 190 ? -7.315 3.380 27.092 1.00 90.56 190 LYS A C 1
ATOM 1396 O O . LYS A 1 190 ? -6.383 2.576 27.038 1.00 90.56 190 LYS A O 1
ATOM 1401 N N . ALA A 1 191 ? -7.201 4.594 27.623 1.00 86.94 191 ALA A N 1
ATOM 1402 C CA . ALA A 1 191 ? -5.963 5.110 28.191 1.00 86.94 191 ALA A CA 1
ATOM 1403 C C . ALA A 1 191 ? -5.518 4.242 29.377 1.00 86.94 191 ALA A C 1
ATOM 1405 O O . ALA A 1 191 ? -6.325 3.863 30.236 1.00 86.94 191 ALA A O 1
ATOM 1406 N N . LYS A 1 192 ? -4.223 3.919 29.449 1.00 76.38 192 LYS A N 1
ATOM 1407 C CA . LYS A 1 192 ? -3.670 3.164 30.584 1.00 76.38 192 LYS A CA 1
ATOM 1408 C C . LYS A 1 192 ? -3.746 4.018 31.856 1.00 76.38 192 LYS A C 1
ATOM 1410 O O . LYS A 1 192 ? -2.957 4.939 32.024 1.00 76.38 192 LYS A O 1
ATOM 1415 N N . GLY A 1 193 ? -4.672 3.689 32.758 1.00 65.00 193 GLY A N 1
ATOM 1416 C CA . GLY A 1 193 ? -4.837 4.369 34.053 1.00 65.00 193 GLY A CA 1
ATOM 1417 C C . GLY A 1 193 ? -6.206 5.015 34.291 1.00 65.00 193 GLY A C 1
ATOM 1418 O O . GLY A 1 193 ? -6.389 5.627 35.341 1.00 65.00 193 GLY A O 1
ATOM 1419 N N . ALA A 1 194 ? -7.146 4.867 33.349 1.00 52.88 194 ALA A N 1
ATOM 1420 C CA . ALA A 1 194 ? -8.556 5.253 33.484 1.00 52.88 194 ALA A CA 1
ATOM 1421 C C . ALA A 1 194 ? -9.486 4.059 33.771 1.00 52.88 194 ALA A C 1
ATOM 1423 O O . ALA A 1 194 ? -9.161 2.907 33.390 1.00 52.88 194 ALA A O 1
#

Solvent-accessible surface area (backbone atoms only — not comparable to full-atom values): 11311 Å² total; per-residue (Å²): 136,84,82,80,83,81,81,77,80,77,82,63,71,77,55,78,55,77,66,73,88,66,85,78,84,72,95,64,84,89,60,85,75,71,81,72,76,86,65,89,46,47,51,40,84,46,57,45,42,41,47,44,63,53,69,40,42,45,72,31,75,48,81,41,82,43,79,41,85,46,52,20,37,2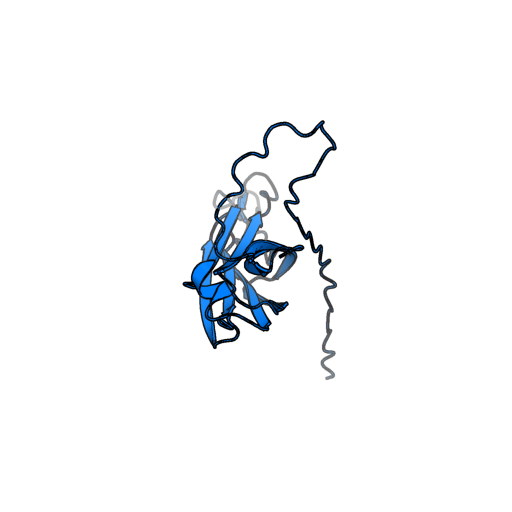8,38,43,34,41,35,42,37,43,63,51,78,75,63,91,48,94,65,42,41,67,40,49,28,26,42,28,42,35,42,32,43,54,82,70,55,68,51,72,42,72,50,74,33,55,56,45,71,41,74,51,77,48,78,43,102,53,49,59,67,42,39,63,75,55,69,38,62,62,73,36,35,57,28,42,39,32,45,35,26,35,61,39,30,47,29,34,57,73,54,92,67,92,80,80,74,67,70,45,86,46,56,52,51,51,38,38,39,42,37,41,35,31,24,47,42,73,38,95,88,105

Foldseek 3Di:
DDDDDPPPPPPWDKDKDFDDPDPDDDDDPDDPPDPDPPLVFLKDKGKTKIKTKDKDWAFDKDKDKDAQQDKFWFKKKKKKWFAADPQPDPQWDWFWWKKKKWKAFPVGDIDIDMDTGNIDMDMDMDGDPGDSVCCRVPIGCGRHGIMMMMIGGHDGTWTGGPDPDPPPDDIDDDT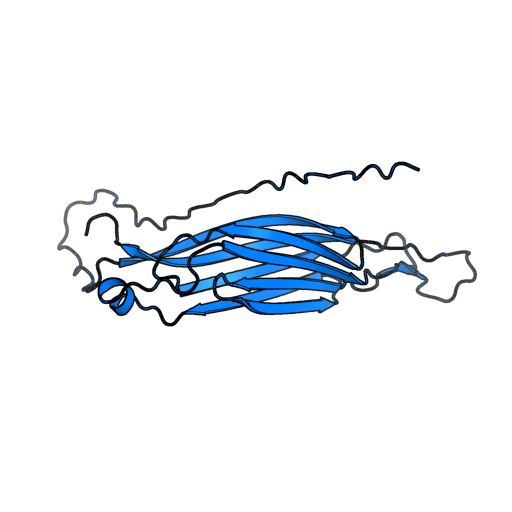MTMMMMMIMIMGMDRNPPD

Radius of gyration: 23.38 Å; Cα contacts (8 Å, |Δi|>4): 421; chains: 1; bounding box: 47×58×79 Å

pLDDT: mean 82.43, std 21.77, range [30.38, 98.69]

Secondary structure (DSSP, 8-state):
--------------EEE-------------PSPPPPP--TTSEEEEEEEEEEEEE--TTEEEEEEEEE--SSEEEEEEEEEEEPPPPSSTTEEPPPPEEEEEEE-TTS-EEEEEEE-SEEEEEEEEE----HHHHHHS---TT-EEEEEEEEE-PPPPBEESS--SS----B-----EEEEEEEEEEEEE-TT-

Nearest PDB structures (foldseek):
  7vym-assembly1_A  TM=5.014E-01  e=7.349E-04  Coxsackievirus B3
  8xcj-assembly1_F  TM=4.027E-01  e=5.614E-04  Escherichia phage Lambda
  8xck-assembly1_F  TM=3.831E-01  e=8.186E-04  Escherichia phage Lambda
  8xcg-assembly1_Z  TM=3.949E-01  e=3.648E-04  Escherichia phage Lambda
  6id3-assembly1_A  TM=3.750E-01  e=4.654E-02  Influenza A virus